Protein AF-A0A7S2XC29-F1 (afdb_monomer_lite)

Sequence (215 aa):
KKKKKKKTKKKKKKKIIVMASKRRAKSERKERGTLSMSTTICDSCKTKLRYPSKAIYIQCVRCEKAISPDKQAHYANCIGCKELLRIPITMKCITCPKCETAMNVSTSEPSSGDRPAKRKRDPGAPRQASNAYMVFCKAQRARVKRERPDLPFGKIGAQLGLMWRAMSAEEKMPYEAKAAKDRERFRKETDENYRRNMVAQTKSTATKKSSRGRR

Radius of gyration: 33.72 Å; chains: 1; bounding box: 88×70×86 Å

Foldseek 3Di:
DVVVVVVVVVVVVVVVVVVVVVVVVVVVVVVPPPQDWDWDADPPPRDIDIDRPPDQWDQDPPPRDIDGRPPPFDWDADPPPRDTDGHDPVDQWDQDPPPRDIDGPDPPPPPDPDPPDDPPPDPLQDDDQDALLNLQCVVCVVVVCVVPVPDDPVVSVVVSVVVVVPDDPVVSVVSRVVSVVSNVVNVVSRVVSVVVVVVVVVVVVVVVVVVVPPD

Organism: NCBI:txid641309

Structure (mmCIF, N/CA/C/O backbone):
data_AF-A0A7S2XC29-F1
#
_entry.id   AF-A0A7S2XC29-F1
#
loop_
_atom_site.group_PDB
_atom_site.id
_atom_site.type_symbol
_atom_site.label_atom_id
_atom_site.label_alt_id
_atom_site.label_comp_id
_atom_site.label_asym_id
_atom_site.label_entity_id
_atom_site.label_seq_id
_atom_site.pdbx_PDB_ins_code
_atom_site.Cartn_x
_atom_site.Cartn_y
_atom_site.Cartn_z
_atom_site.occupancy
_atom_site.B_iso_or_equiv
_atom_site.auth_seq_id
_atom_site.auth_comp_id
_atom_site.auth_asym_id
_atom_site.auth_atom_id
_atom_site.pdbx_PDB_model_num
ATOM 1 N N . LYS A 1 1 ? 61.519 -9.581 41.062 1.00 55.41 1 LYS A N 1
ATOM 2 C CA . LYS A 1 1 ? 60.537 -9.625 39.931 1.00 55.41 1 LYS A CA 1
ATOM 3 C C . LYS A 1 1 ? 59.340 -8.637 40.039 1.00 55.41 1 LYS A C 1
ATOM 5 O O . LYS A 1 1 ? 58.962 -8.065 39.018 1.00 55.41 1 LYS A O 1
ATOM 10 N N . LYS A 1 2 ? 58.757 -8.350 41.222 1.00 51.88 2 LYS A N 1
ATOM 11 C CA . LYS A 1 2 ? 57.554 -7.481 41.381 1.00 51.88 2 LYS A CA 1
ATOM 12 C C . LYS A 1 2 ? 57.756 -5.979 41.037 1.00 51.88 2 LYS A C 1
ATOM 14 O O . LYS A 1 2 ? 56.891 -5.384 40.394 1.00 51.88 2 LYS A O 1
ATOM 19 N N . LYS A 1 3 ? 58.911 -5.369 41.363 1.00 51.84 3 LYS A N 1
ATOM 20 C CA . LYS A 1 3 ? 59.214 -3.943 41.060 1.00 51.84 3 LYS A CA 1
ATOM 21 C C . LYS A 1 3 ? 59.336 -3.646 39.548 1.00 51.84 3 LYS A C 1
ATOM 23 O O . LYS A 1 3 ? 58.794 -2.643 39.083 1.00 51.84 3 LYS A O 1
ATOM 28 N N . LYS A 1 4 ? 59.949 -4.543 38.753 1.00 53.06 4 LYS A N 1
ATOM 29 C CA . LYS A 1 4 ? 60.017 -4.427 37.274 1.00 53.06 4 LYS A CA 1
ATOM 30 C C . LYS A 1 4 ? 58.620 -4.510 36.623 1.00 53.06 4 LYS A C 1
ATOM 32 O O . LYS A 1 4 ? 58.325 -3.722 35.724 1.00 53.06 4 LYS A O 1
ATOM 37 N N . LYS A 1 5 ? 57.722 -5.373 37.131 1.00 55.56 5 LYS A N 1
ATOM 38 C CA . LYS A 1 5 ? 56.310 -5.457 36.688 1.00 55.56 5 LYS A CA 1
ATOM 39 C C . LYS A 1 5 ? 55.493 -4.193 37.034 1.00 55.56 5 LYS A C 1
ATOM 41 O O . LYS A 1 5 ? 54.681 -3.750 36.226 1.00 55.56 5 LYS A O 1
ATOM 46 N N . LYS A 1 6 ? 55.736 -3.552 38.188 1.00 56.47 6 LYS A N 1
ATOM 47 C CA . LYS A 1 6 ? 55.100 -2.260 38.541 1.00 56.47 6 LYS A CA 1
ATOM 48 C C . LYS A 1 6 ? 55.605 -1.099 37.665 1.00 56.47 6 LYS A C 1
ATOM 50 O O . LYS A 1 6 ? 54.790 -0.314 37.183 1.00 56.47 6 LYS A O 1
ATOM 55 N N . LYS A 1 7 ? 56.917 -1.017 37.384 1.00 55.12 7 LYS A N 1
ATOM 56 C CA . LYS A 1 7 ? 57.493 0.009 36.483 1.00 55.12 7 LYS A CA 1
ATOM 57 C C . LYS A 1 7 ? 56.965 -0.117 35.044 1.00 55.12 7 LYS A C 1
ATOM 59 O O . LYS A 1 7 ? 56.635 0.894 34.429 1.00 55.12 7 LYS A O 1
ATOM 64 N N . THR A 1 8 ? 56.810 -1.338 34.529 1.00 60.56 8 THR A N 1
ATOM 65 C CA . THR A 1 8 ? 56.23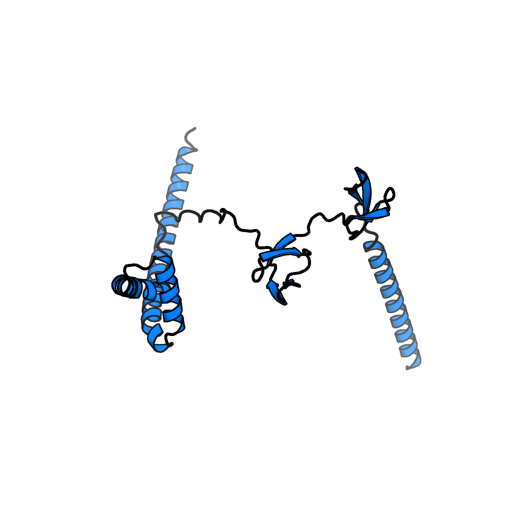2 -1.587 33.193 1.00 60.56 8 THR A CA 1
ATOM 66 C C . THR A 1 8 ? 54.735 -1.274 33.131 1.00 60.56 8 THR A C 1
ATOM 68 O O . THR A 1 8 ? 54.302 -0.629 32.177 1.00 60.56 8 THR A O 1
ATOM 71 N N . LYS A 1 9 ? 53.950 -1.604 34.172 1.00 59.28 9 LYS A N 1
ATOM 72 C CA . LYS A 1 9 ? 52.542 -1.166 34.281 1.00 59.28 9 LYS A CA 1
ATOM 73 C C . LYS A 1 9 ? 52.407 0.365 34.331 1.00 59.28 9 LYS A C 1
ATOM 75 O O . LYS A 1 9 ? 51.556 0.914 33.636 1.00 59.28 9 LYS A O 1
ATOM 80 N N . LYS A 1 10 ? 53.278 1.072 35.067 1.00 63.59 10 LYS A N 1
ATOM 81 C CA . LYS A 1 10 ? 53.273 2.550 35.141 1.00 63.59 10 LYS A CA 1
ATOM 82 C C . LYS A 1 10 ? 53.630 3.198 33.794 1.00 63.59 10 LYS A C 1
ATOM 84 O O . LYS A 1 10 ? 52.974 4.158 33.396 1.00 63.59 10 LYS A O 1
ATOM 89 N N . LYS A 1 11 ? 54.598 2.638 33.051 1.00 62.00 11 LYS A N 1
ATOM 90 C CA . LYS A 1 11 ? 54.924 3.069 31.676 1.00 62.00 11 LYS A CA 1
ATOM 91 C C . LYS A 1 11 ? 53.762 2.829 30.699 1.00 62.00 11 LYS A C 1
ATOM 93 O O . LYS A 1 11 ? 53.437 3.730 29.932 1.00 62.00 11 LYS A O 1
ATOM 98 N N . LYS A 1 12 ? 53.085 1.672 30.769 1.00 62.59 12 LYS A N 1
ATOM 99 C CA . LYS A 1 12 ? 51.883 1.392 29.956 1.00 62.59 12 LYS A CA 1
ATOM 100 C C . LYS A 1 12 ? 50.739 2.367 30.268 1.00 62.59 12 LYS A C 1
ATOM 102 O O . LYS A 1 12 ? 50.170 2.928 29.339 1.00 62.59 12 LYS A O 1
ATOM 107 N N . LYS A 1 13 ? 50.468 2.652 31.550 1.00 69.06 13 LYS A N 1
ATOM 108 C CA . LYS A 1 13 ? 49.426 3.611 31.963 1.00 69.06 13 LYS A CA 1
ATOM 109 C C . LYS A 1 13 ? 49.723 5.035 31.469 1.00 69.06 13 LYS A C 1
ATOM 111 O O . LYS A 1 13 ? 48.837 5.671 30.914 1.00 69.06 13 LYS A O 1
ATOM 116 N N . LYS A 1 14 ? 50.979 5.502 31.563 1.00 70.62 14 LYS A N 1
ATOM 117 C CA . LYS A 1 14 ? 51.393 6.799 30.987 1.00 70.62 14 LYS A CA 1
ATOM 118 C C . LYS A 1 14 ? 51.206 6.852 29.463 1.00 70.62 14 LYS A C 1
ATOM 120 O O . LYS A 1 14 ? 50.713 7.852 28.957 1.00 70.62 14 LYS A O 1
ATOM 125 N N . LYS A 1 15 ? 51.537 5.778 28.734 1.00 70.69 15 LYS A N 1
ATOM 126 C CA . LYS A 1 15 ? 51.368 5.717 27.269 1.00 70.69 15 LYS A CA 1
ATOM 127 C C . LYS A 1 15 ? 49.890 5.780 26.854 1.00 70.69 15 LYS A C 1
ATOM 129 O O . LYS A 1 15 ? 49.569 6.476 25.898 1.00 70.69 15 LYS A O 1
ATOM 134 N N . ILE A 1 16 ? 49.002 5.124 27.607 1.00 68.19 16 ILE A N 1
ATOM 135 C CA . ILE A 1 16 ? 47.545 5.174 27.389 1.00 68.19 16 ILE A CA 1
ATOM 136 C C . ILE A 1 16 ? 47.002 6.588 27.624 1.00 68.19 16 ILE A C 1
ATOM 138 O O . ILE A 1 16 ? 46.249 7.082 26.792 1.00 68.19 16 ILE A O 1
ATOM 142 N N . ILE A 1 17 ? 47.427 7.265 28.697 1.00 72.31 17 ILE A N 1
ATOM 143 C CA . ILE A 1 17 ? 46.998 8.643 28.995 1.00 72.31 17 ILE A CA 1
ATOM 144 C C . ILE A 1 17 ? 47.419 9.596 27.868 1.00 72.31 17 ILE A C 1
ATOM 146 O O . ILE A 1 17 ? 46.585 10.327 27.348 1.00 72.31 17 ILE A O 1
ATOM 150 N N . VAL A 1 18 ? 48.674 9.528 27.409 1.00 72.50 18 VAL A N 1
ATOM 151 C CA . VAL A 1 18 ? 49.159 10.371 26.299 1.00 72.50 18 VAL A CA 1
ATOM 152 C C . VAL A 1 18 ? 48.409 10.078 24.992 1.00 72.50 18 VAL A C 1
ATOM 154 O O . VAL A 1 18 ? 48.089 11.000 24.242 1.00 72.50 18 VAL A O 1
ATOM 157 N N . MET A 1 19 ? 48.089 8.809 24.712 1.00 64.81 19 MET A N 1
ATOM 158 C CA . MET A 1 19 ? 47.276 8.434 23.548 1.00 64.81 19 MET A CA 1
ATOM 159 C C . MET A 1 19 ? 45.833 8.944 23.655 1.00 64.81 19 MET A C 1
ATOM 161 O O . MET A 1 19 ? 45.287 9.401 22.653 1.00 64.81 19 MET A O 1
ATOM 165 N N . ALA A 1 20 ? 45.233 8.915 24.848 1.00 66.44 20 ALA A N 1
ATOM 166 C CA . ALA A 1 20 ? 43.900 9.455 25.099 1.00 66.44 20 ALA A CA 1
ATOM 167 C C . ALA A 1 20 ? 43.873 10.984 24.943 1.00 66.44 20 ALA A C 1
ATOM 169 O O . ALA A 1 20 ? 43.005 11.499 24.245 1.00 66.44 20 ALA A O 1
ATOM 170 N N . SER A 1 21 ? 44.871 11.702 25.474 1.00 66.62 21 SER A N 1
ATOM 171 C CA . SER A 1 21 ? 45.010 13.153 25.288 1.00 66.62 21 SER A CA 1
ATOM 172 C C . SER A 1 21 ? 45.208 13.532 23.818 1.00 66.62 21 SER A C 1
ATOM 174 O O . SER A 1 21 ? 44.557 14.453 23.336 1.00 66.62 21 SER A O 1
ATOM 176 N N . LYS A 1 22 ? 46.029 12.787 23.058 1.00 64.94 22 LYS A N 1
ATOM 177 C CA . LYS A 1 22 ? 46.182 13.011 21.606 1.00 64.94 22 LYS A CA 1
ATOM 178 C C . LYS A 1 22 ? 44.897 12.720 20.824 1.00 64.94 22 LYS A C 1
ATOM 180 O O . LYS A 1 22 ? 44.619 13.415 19.852 1.00 64.94 22 LYS A O 1
ATOM 185 N N . ARG A 1 23 ? 44.107 11.716 21.227 1.00 57.62 23 ARG A N 1
ATOM 186 C CA . ARG A 1 23 ? 42.792 11.432 20.623 1.00 57.62 23 ARG A CA 1
ATOM 187 C C . ARG A 1 23 ? 41.773 12.529 20.937 1.00 57.62 23 ARG A C 1
ATOM 189 O O . ARG A 1 23 ? 41.066 12.925 20.020 1.00 57.62 23 ARG A O 1
ATOM 196 N N . ARG A 1 24 ? 41.766 13.058 22.166 1.00 58.53 24 ARG A N 1
ATOM 197 C CA . ARG A 1 24 ? 40.910 14.181 22.587 1.00 58.53 24 ARG A CA 1
ATOM 198 C C . ARG A 1 24 ? 41.262 15.476 21.847 1.00 58.53 24 ARG A C 1
ATOM 200 O O . ARG A 1 24 ? 40.394 16.098 21.257 1.00 58.53 24 ARG A O 1
ATOM 207 N N . ALA A 1 25 ? 42.551 15.789 21.717 1.00 59.03 25 ALA A N 1
ATOM 208 C CA . ALA A 1 25 ? 43.001 16.918 20.901 1.00 59.03 25 ALA A CA 1
ATOM 209 C C . ALA A 1 25 ? 42.647 16.740 19.409 1.00 59.03 25 ALA A C 1
ATOM 211 O O . ALA A 1 25 ? 42.333 17.708 18.722 1.00 59.03 25 ALA A O 1
ATOM 212 N N . LYS A 1 26 ? 42.664 15.501 18.887 1.00 54.06 26 LYS A N 1
ATOM 213 C CA . LYS A 1 26 ? 42.259 15.200 17.503 1.00 54.06 26 LYS A CA 1
ATOM 214 C C . LYS A 1 26 ? 40.737 15.268 17.306 1.00 54.06 26 LYS A C 1
ATOM 216 O O . LYS A 1 26 ? 40.322 15.652 16.218 1.00 54.06 26 LYS A O 1
ATOM 221 N N . SER A 1 27 ? 39.921 14.938 18.315 1.00 51.88 27 SER A N 1
ATOM 222 C CA . SER A 1 27 ? 38.462 15.131 18.266 1.00 51.88 27 SER A CA 1
ATOM 223 C C . SER A 1 27 ? 38.087 16.611 18.366 1.00 51.88 27 SER A C 1
ATOM 225 O O . SER A 1 27 ? 37.340 17.088 17.521 1.00 51.88 27 SER A O 1
ATOM 227 N N . GLU A 1 28 ? 38.713 17.367 19.271 1.00 51.94 28 GLU A N 1
ATOM 228 C CA . GLU A 1 28 ? 38.508 18.820 19.417 1.00 51.94 28 GLU A CA 1
ATOM 229 C C . GLU A 1 28 ? 38.953 19.605 18.168 1.00 51.94 28 GLU A C 1
ATOM 231 O O . GLU A 1 28 ? 38.373 20.630 17.808 1.00 51.94 28 GLU A O 1
ATOM 236 N N . ARG A 1 29 ? 39.983 19.127 17.453 1.00 51.56 29 ARG A N 1
ATOM 237 C CA . ARG A 1 29 ? 40.407 19.710 16.166 1.00 51.56 29 ARG A CA 1
ATOM 238 C C . ARG A 1 29 ? 39.472 19.339 15.009 1.00 51.56 29 ARG A C 1
ATOM 240 O O . ARG A 1 29 ? 39.426 20.074 14.033 1.00 51.56 29 ARG A O 1
ATOM 247 N N . LYS A 1 30 ? 38.733 18.227 15.114 1.00 48.41 30 LYS A N 1
ATOM 248 C CA . LYS A 1 30 ? 37.732 17.788 14.124 1.00 48.41 30 LYS A CA 1
ATOM 249 C C . LYS A 1 30 ? 36.379 18.493 14.321 1.00 48.41 30 LYS A C 1
ATOM 251 O O . LYS A 1 30 ? 35.652 18.660 13.350 1.00 48.41 30 LYS A O 1
ATOM 256 N N . GLU A 1 31 ? 36.073 18.941 15.541 1.00 48.12 31 GLU A N 1
ATOM 257 C CA . GLU A 1 31 ? 34.886 19.757 15.859 1.00 48.12 31 GLU A CA 1
ATOM 258 C C . GLU A 1 31 ? 35.040 21.236 15.491 1.00 48.12 31 GLU A C 1
ATOM 260 O O . GLU A 1 31 ? 34.049 21.889 15.182 1.00 48.12 31 GLU A O 1
ATOM 265 N N . ARG A 1 32 ? 36.274 21.745 15.380 1.00 50.19 32 ARG A N 1
ATOM 266 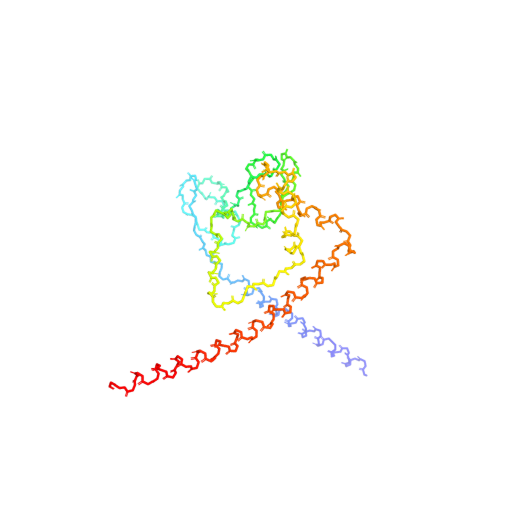C CA . ARG A 1 32 ? 36.576 23.016 14.692 1.00 50.19 32 ARG A CA 1
ATOM 267 C C . ARG A 1 32 ? 36.561 22.870 13.164 1.00 50.19 32 ARG A C 1
ATOM 269 O O . ARG A 1 32 ? 37.368 23.473 12.462 1.00 50.19 32 ARG A O 1
ATOM 276 N N . GLY A 1 33 ? 35.642 22.057 12.644 1.00 48.47 33 GLY A N 1
ATOM 277 C CA . GLY A 1 33 ? 35.210 22.189 11.261 1.00 48.47 33 GLY A CA 1
ATOM 278 C C . GLY A 1 33 ? 34.632 23.588 11.101 1.00 48.47 33 GLY A C 1
ATOM 279 O O . GLY A 1 33 ? 33.815 24.013 11.915 1.00 48.47 33 GLY A O 1
ATOM 280 N N . THR A 1 34 ? 35.111 24.320 10.105 1.00 58.19 34 THR A N 1
ATOM 281 C CA . THR A 1 34 ? 34.604 25.631 9.706 1.00 58.19 34 THR A CA 1
ATOM 282 C C . THR A 1 34 ? 33.075 25.593 9.669 1.00 58.19 34 THR A C 1
ATOM 284 O O . THR A 1 34 ? 32.473 24.993 8.780 1.00 58.19 34 THR A O 1
ATOM 287 N N . LEU A 1 35 ? 32.418 26.166 10.683 1.00 59.53 35 LEU A N 1
ATOM 288 C CA . LEU A 1 35 ? 30.963 26.264 10.689 1.00 59.53 35 LEU A CA 1
ATOM 289 C C . LEU A 1 35 ? 30.590 27.149 9.501 1.00 59.53 35 LEU A C 1
ATOM 291 O O . LEU A 1 35 ? 30.898 28.339 9.494 1.00 59.53 35 LEU A O 1
ATOM 295 N N . SER A 1 36 ? 29.976 26.555 8.476 1.00 73.38 36 SER A N 1
ATOM 296 C CA . SER A 1 36 ? 29.441 27.300 7.338 1.00 73.38 36 SER A CA 1
ATOM 297 C C . SER A 1 36 ? 28.475 28.360 7.867 1.00 73.38 36 SER A C 1
ATOM 299 O O . SER A 1 36 ? 27.577 28.039 8.656 1.00 73.38 36 SER A O 1
ATOM 301 N N . MET A 1 37 ? 28.706 29.620 7.503 1.00 82.56 37 MET A N 1
ATOM 302 C CA . MET A 1 37 ? 27.851 30.741 7.884 1.00 82.56 37 MET A CA 1
ATOM 303 C C . MET A 1 37 ? 26.714 30.867 6.871 1.00 82.56 37 MET A C 1
ATOM 305 O O . MET A 1 37 ? 26.955 30.986 5.672 1.00 82.56 37 MET A O 1
ATOM 309 N N . SER A 1 38 ? 25.479 30.876 7.356 1.00 78.69 38 SER A N 1
ATOM 310 C CA . SER A 1 38 ? 24.276 31.097 6.556 1.00 78.69 38 SER A CA 1
ATOM 311 C C . SER A 1 38 ? 23.766 32.525 6.751 1.00 78.69 38 SER A C 1
ATOM 313 O O . SER A 1 38 ? 24.081 33.185 7.744 1.00 78.69 38 SER A O 1
ATOM 315 N N . THR A 1 39 ? 22.992 33.028 5.789 1.00 82.88 39 THR A N 1
ATOM 316 C CA . THR A 1 39 ? 22.363 34.353 5.869 1.00 82.88 39 THR A CA 1
ATOM 317 C C . THR A 1 39 ? 20.850 34.237 5.833 1.00 82.88 39 THR A C 1
ATOM 319 O O . THR A 1 39 ? 20.326 33.538 4.973 1.00 82.88 39 THR A O 1
ATOM 322 N N . THR A 1 40 ? 20.156 34.967 6.702 1.00 83.50 40 THR A N 1
ATOM 323 C CA . THR A 1 40 ? 18.693 35.108 6.671 1.00 83.50 40 THR A CA 1
ATOM 324 C C . THR A 1 40 ? 18.306 36.582 6.761 1.00 83.50 40 THR A C 1
ATOM 326 O O . THR A 1 40 ? 19.134 37.427 7.106 1.00 83.50 40 THR A O 1
ATOM 329 N N . ILE A 1 41 ? 17.063 36.909 6.425 1.00 83.19 41 ILE A N 1
ATOM 330 C CA . ILE A 1 41 ? 16.514 38.264 6.523 1.00 83.19 41 ILE A CA 1
ATOM 331 C C . ILE A 1 41 ? 15.549 38.282 7.705 1.00 83.19 41 ILE A C 1
ATOM 333 O O . ILE A 1 41 ? 14.708 37.398 7.824 1.00 83.19 41 ILE A O 1
ATOM 337 N N . CYS A 1 42 ? 15.678 39.274 8.585 1.00 80.44 42 CYS A N 1
ATOM 338 C CA . CYS A 1 42 ? 14.725 39.477 9.670 1.00 80.44 42 CYS A CA 1
ATOM 339 C C . CYS A 1 42 ? 13.350 39.877 9.118 1.00 80.44 42 CYS A C 1
ATOM 341 O O . CYS A 1 42 ? 13.244 40.890 8.428 1.00 80.44 42 CYS A O 1
ATOM 343 N N . ASP A 1 43 ? 12.297 39.149 9.490 1.00 77.00 43 ASP A N 1
ATOM 344 C CA . ASP A 1 43 ? 10.929 39.420 9.026 1.00 77.00 43 ASP A CA 1
ATOM 345 C C . ASP A 1 43 ? 10.382 40.774 9.517 1.00 77.00 43 ASP A C 1
ATOM 347 O O . ASP A 1 43 ? 9.530 41.371 8.869 1.00 77.00 43 ASP A O 1
ATOM 351 N N . SER A 1 44 ? 10.886 41.296 10.643 1.00 80.94 44 SER A N 1
ATOM 352 C CA . SER A 1 44 ? 10.418 42.573 11.207 1.00 80.94 44 SER A CA 1
ATOM 353 C C . SER A 1 44 ? 11.144 43.798 10.645 1.00 80.94 44 SER A C 1
ATOM 355 O O . SER A 1 44 ? 10.507 44.790 10.319 1.00 80.94 44 SER A O 1
ATOM 357 N N . CYS A 1 45 ? 12.476 43.765 10.549 1.00 85.56 45 CYS A N 1
ATOM 358 C CA . CYS A 1 45 ? 13.283 44.946 10.203 1.00 85.56 45 CYS A CA 1
ATOM 359 C C . CYS A 1 45 ? 14.071 44.791 8.896 1.00 85.56 45 CYS A C 1
ATOM 361 O O . CYS A 1 45 ? 14.945 45.609 8.605 1.00 85.56 45 CYS A O 1
ATOM 363 N N . LYS A 1 46 ? 13.820 43.709 8.143 1.00 85.38 46 LYS A N 1
ATOM 364 C CA . LYS A 1 46 ? 14.446 43.364 6.853 1.00 85.38 46 LYS A CA 1
ATOM 365 C C . LYS A 1 46 ? 15.982 43.356 6.861 1.00 85.38 46 LYS A C 1
ATOM 367 O O . LYS A 1 46 ? 16.622 43.331 5.814 1.00 85.38 46 LYS A O 1
ATOM 372 N N . THR A 1 47 ? 16.597 43.346 8.043 1.00 86.44 47 THR A N 1
ATOM 373 C CA . THR A 1 47 ? 18.054 43.351 8.202 1.00 86.44 47 THR A CA 1
ATOM 374 C C . THR A 1 47 ? 18.608 41.967 7.884 1.00 86.44 47 THR A C 1
ATOM 376 O O . THR A 1 47 ? 18.079 40.957 8.354 1.00 86.44 47 THR A O 1
ATOM 379 N N . LYS A 1 48 ? 19.674 41.915 7.080 1.00 88.19 48 LYS A N 1
ATOM 380 C CA . LYS A 1 48 ? 20.364 40.674 6.715 1.00 88.19 48 LYS A CA 1
ATOM 381 C C . LYS A 1 48 ? 21.264 40.227 7.868 1.00 88.19 48 LYS A C 1
ATOM 383 O O . LYS A 1 48 ? 22.210 40.922 8.222 1.00 88.19 48 LYS A O 1
ATOM 388 N N . LEU A 1 49 ? 20.978 39.062 8.436 1.00 85.88 49 LEU A N 1
ATOM 389 C CA . LEU A 1 49 ? 21.701 38.473 9.561 1.00 85.88 49 LEU A CA 1
ATOM 390 C C . LEU A 1 49 ? 22.579 37.319 9.067 1.00 85.88 49 LEU A C 1
ATOM 392 O O . LEU A 1 49 ? 22.123 36.500 8.269 1.00 85.88 49 LEU A O 1
ATOM 396 N N . ARG A 1 50 ? 23.827 37.243 9.546 1.00 85.31 50 ARG A N 1
ATOM 397 C CA . ARG A 1 50 ? 24.710 36.074 9.379 1.00 85.31 50 ARG A CA 1
ATOM 398 C C . ARG A 1 50 ? 24.699 35.247 10.652 1.00 85.31 50 ARG A C 1
ATOM 400 O O . ARG A 1 50 ? 24.780 35.807 11.740 1.00 85.31 50 ARG A O 1
ATOM 407 N N . TYR A 1 51 ? 24.636 33.933 10.510 1.00 80.75 51 TYR A N 1
ATOM 408 C CA . TYR A 1 51 ? 24.588 33.018 11.641 1.00 80.75 51 TYR A CA 1
ATOM 409 C C . TYR A 1 51 ? 25.265 31.686 11.309 1.00 80.75 51 TYR A C 1
ATOM 411 O O . TYR A 1 51 ? 25.362 31.317 10.135 1.00 80.75 51 TYR A O 1
ATOM 419 N N . PRO A 1 52 ? 25.719 30.929 12.319 1.00 80.12 52 PRO A N 1
ATOM 420 C CA . PRO A 1 52 ? 26.181 29.566 12.106 1.00 80.12 52 PRO A CA 1
ATOM 421 C C . PRO A 1 52 ? 25.047 28.714 11.544 1.00 80.12 52 PRO A C 1
ATOM 423 O O . PRO A 1 52 ? 23.983 28.677 12.144 1.00 80.12 52 PRO A O 1
ATOM 426 N N . SER A 1 53 ? 25.272 27.977 10.454 1.00 71.00 53 SER A N 1
ATOM 427 C CA . SER A 1 53 ? 24.261 27.120 9.791 1.00 71.00 53 SER A CA 1
ATOM 428 C C . SER A 1 53 ? 23.486 26.158 10.708 1.00 71.00 53 SER A C 1
ATOM 430 O O . SER A 1 53 ? 22.440 25.657 10.314 1.00 71.00 53 SER A O 1
ATOM 432 N N . LYS A 1 54 ? 23.965 25.903 11.931 1.00 70.38 54 LYS A N 1
ATOM 433 C CA . LYS A 1 54 ? 23.315 25.055 12.944 1.00 70.38 54 LYS A CA 1
ATOM 434 C C . LYS A 1 54 ? 22.649 25.827 14.096 1.00 70.38 54 LYS A C 1
ATOM 436 O O . LYS A 1 54 ? 22.260 25.209 15.082 1.00 70.38 54 LYS A O 1
ATOM 441 N N . ALA A 1 55 ? 22.566 27.155 14.033 1.00 72.88 55 ALA A N 1
ATOM 442 C CA . ALA A 1 55 ? 21.928 27.946 15.082 1.00 72.88 55 ALA A CA 1
ATOM 443 C C . ALA A 1 55 ? 20.400 27.789 15.020 1.00 72.88 55 ALA A C 1
ATOM 445 O O . ALA A 1 55 ? 19.787 28.051 13.989 1.00 72.88 55 ALA A O 1
ATOM 446 N N . ILE A 1 56 ? 19.799 27.372 16.138 1.00 70.19 56 ILE A N 1
ATOM 447 C CA . ILE A 1 56 ? 18.349 27.136 16.275 1.00 70.19 56 ILE A CA 1
ATOM 448 C C . ILE A 1 56 ? 17.587 28.466 16.420 1.00 70.19 56 ILE A C 1
ATOM 450 O O . ILE A 1 56 ? 16.482 28.625 15.896 1.00 70.19 56 ILE A O 1
ATOM 454 N N . TYR A 1 57 ? 18.208 29.434 17.096 1.00 78.31 57 TYR A N 1
ATOM 455 C CA . TYR A 1 57 ? 17.691 30.781 17.309 1.00 78.31 57 TYR A CA 1
ATOM 456 C C . TYR A 1 57 ? 18.794 31.806 17.062 1.00 78.31 57 TYR A C 1
ATOM 458 O O . TYR A 1 57 ? 19.956 31.583 17.406 1.00 78.31 57 TYR A O 1
ATOM 466 N N . ILE A 1 58 ? 18.415 32.933 16.470 1.00 83.88 58 ILE A N 1
ATOM 467 C CA . ILE A 1 58 ? 19.276 34.088 16.239 1.00 83.88 58 ILE A CA 1
ATOM 468 C C . ILE A 1 58 ? 18.545 35.304 16.778 1.00 83.88 58 ILE A C 1
ATOM 470 O O . ILE A 1 58 ? 17.395 35.547 16.420 1.00 83.88 58 ILE A O 1
ATOM 474 N N . GLN A 1 59 ? 19.212 36.100 17.599 1.00 81.62 59 GLN A N 1
ATOM 475 C CA . GLN A 1 59 ? 18.670 37.382 18.014 1.00 81.62 59 GLN A CA 1
ATOM 476 C C . GLN A 1 59 ? 18.981 38.434 16.949 1.00 81.62 59 GLN A C 1
ATOM 478 O O . GLN A 1 59 ? 20.127 38.588 16.518 1.00 81.62 59 GLN A O 1
ATOM 483 N N . CYS A 1 60 ? 17.962 39.152 16.484 1.00 84.31 60 CYS A N 1
ATOM 484 C CA . CYS A 1 60 ? 18.191 40.260 15.573 1.00 84.31 60 CYS A CA 1
ATOM 485 C C . CYS A 1 60 ? 18.898 41.402 16.306 1.00 84.31 60 CYS A C 1
ATOM 487 O O . CYS A 1 60 ? 18.337 41.970 17.233 1.00 84.31 60 CYS A O 1
ATOM 489 N N . VAL A 1 61 ? 20.069 41.813 15.824 1.00 84.06 61 VAL A N 1
ATOM 490 C CA . VAL A 1 61 ? 20.847 42.917 16.421 1.00 84.06 61 VAL A CA 1
ATOM 491 C C . VAL A 1 61 ? 20.118 44.270 16.341 1.00 84.06 61 VAL A C 1
ATOM 493 O O . VAL A 1 61 ? 20.461 45.202 17.051 1.00 84.06 61 VAL A O 1
ATOM 496 N N . ARG A 1 62 ? 19.108 44.398 15.470 1.00 86.06 62 ARG A N 1
ATOM 497 C CA . ARG A 1 62 ? 18.403 45.667 15.231 1.00 86.06 62 ARG A CA 1
ATOM 498 C C . ARG A 1 62 ? 17.069 45.798 15.960 1.00 86.06 62 ARG A C 1
ATOM 500 O O . ARG A 1 62 ? 16.649 46.907 16.249 1.00 86.06 62 ARG A O 1
ATOM 507 N N . CYS A 1 63 ? 16.362 44.693 16.175 1.00 85.75 63 CYS A N 1
ATOM 508 C CA . CYS A 1 63 ? 15.033 44.719 16.794 1.00 85.75 63 CYS A CA 1
ATOM 509 C C . CYS A 1 63 ? 14.895 43.743 17.962 1.00 85.75 63 CYS A C 1
ATOM 511 O O . CYS A 1 63 ? 13.774 43.471 18.374 1.00 85.75 63 CYS A O 1
ATOM 513 N N . GLU A 1 64 ? 16.006 43.147 18.404 1.00 81.56 64 GLU A N 1
ATOM 514 C CA . GLU A 1 64 ? 16.154 42.207 19.528 1.00 81.56 64 GLU A CA 1
ATOM 515 C C . GLU A 1 64 ? 15.256 40.961 19.516 1.00 81.56 64 GLU A C 1
ATOM 517 O O . GLU A 1 64 ? 15.384 40.087 20.369 1.00 81.56 64 GLU A O 1
ATOM 522 N N . LYS A 1 65 ? 14.398 40.813 18.506 1.00 80.44 65 LYS A N 1
ATOM 523 C CA . LYS A 1 65 ? 13.525 39.658 18.318 1.00 80.44 65 LYS A CA 1
ATOM 524 C C . LYS A 1 65 ? 14.340 38.398 18.053 1.00 80.44 65 LYS A C 1
ATOM 526 O O . LYS A 1 65 ? 15.228 38.385 17.195 1.00 80.44 65 LYS A O 1
ATOM 531 N N . ALA A 1 66 ? 13.978 37.329 18.756 1.00 79.62 66 ALA A N 1
ATOM 532 C CA . ALA A 1 66 ? 14.458 35.986 18.481 1.00 79.62 66 ALA A CA 1
ATOM 533 C C . ALA A 1 66 ? 13.818 35.469 17.186 1.00 79.62 66 ALA A C 1
ATOM 535 O O . ALA A 1 66 ? 12.599 35.355 17.068 1.00 79.62 66 ALA A O 1
ATOM 536 N N . ILE A 1 67 ? 14.657 35.168 16.204 1.00 74.88 67 ILE A N 1
ATOM 537 C CA . ILE A 1 67 ? 14.280 34.637 14.900 1.00 74.88 67 ILE A CA 1
ATOM 538 C C . ILE A 1 67 ? 14.796 33.210 14.845 1.00 74.88 67 ILE A C 1
ATOM 540 O O . ILE A 1 67 ? 15.984 32.968 15.057 1.00 74.88 67 ILE A O 1
ATOM 544 N N . SER A 1 68 ? 13.921 32.258 14.535 1.00 73.25 68 SER A N 1
ATOM 545 C CA . SER A 1 68 ? 14.386 30.941 14.119 1.00 73.25 68 SER A CA 1
ATOM 546 C C . SER A 1 68 ? 14.664 31.005 12.615 1.00 73.25 68 SER A C 1
ATOM 548 O O . SER A 1 68 ? 13.735 31.238 11.841 1.00 73.25 68 SER A O 1
ATOM 550 N N . PRO A 1 69 ? 15.926 30.876 12.179 1.00 63.91 69 PRO A N 1
ATOM 551 C CA . PRO A 1 69 ? 16.272 30.927 10.760 1.00 63.91 69 PRO A CA 1
ATOM 552 C C . PRO A 1 69 ? 15.705 29.748 9.964 1.00 63.91 69 PRO A C 1
ATOM 554 O O . PRO A 1 69 ? 15.684 29.798 8.733 1.00 63.91 69 PRO A O 1
ATOM 557 N N . ASP A 1 70 ? 15.286 28.689 10.658 1.00 67.75 70 ASP A N 1
ATOM 558 C CA . ASP A 1 70 ? 14.781 27.477 10.049 1.00 67.75 70 ASP A CA 1
ATOM 559 C C . ASP A 1 70 ? 13.293 27.639 9.718 1.00 67.75 70 ASP A C 1
ATOM 561 O O . ASP A 1 70 ? 12.396 27.415 10.532 1.00 67.75 70 ASP A O 1
ATOM 565 N N . LYS A 1 71 ? 13.027 28.059 8.479 1.00 57.06 71 LYS A N 1
ATOM 566 C CA . LYS A 1 71 ? 11.684 28.133 7.881 1.00 57.06 71 LYS A CA 1
ATOM 567 C C . LYS A 1 71 ? 11.035 26.755 7.679 1.00 57.06 71 LYS A C 1
ATOM 569 O O . LYS A 1 71 ? 10.019 26.656 6.999 1.00 57.06 71 LYS A O 1
ATOM 574 N N . GLN A 1 72 ? 11.594 25.693 8.245 1.00 61.19 72 GLN A N 1
ATOM 575 C CA . GLN A 1 72 ? 11.131 24.327 8.076 1.00 61.19 72 GLN A CA 1
ATOM 576 C C . GLN A 1 72 ? 10.391 23.867 9.342 1.00 61.19 72 GLN A C 1
ATOM 578 O O . GLN A 1 72 ? 10.782 22.920 10.004 1.00 61.19 72 GLN A O 1
ATOM 583 N N . ALA A 1 73 ? 9.318 24.555 9.730 1.00 61.00 73 ALA A N 1
ATOM 584 C CA . ALA A 1 73 ? 8.314 23.954 10.609 1.00 61.00 73 ALA A CA 1
ATOM 585 C C . ALA A 1 73 ? 7.216 23.375 9.713 1.00 61.00 73 ALA A C 1
ATOM 587 O O . ALA A 1 73 ? 6.703 24.084 8.846 1.00 61.00 73 ALA A O 1
ATOM 588 N N . HIS A 1 74 ? 6.859 22.104 9.895 1.00 68.25 74 HIS A N 1
ATOM 589 C CA . HIS A 1 74 ? 5.722 21.532 9.182 1.00 68.25 74 HIS A CA 1
ATOM 590 C C . HIS A 1 74 ? 4.440 21.953 9.890 1.00 68.25 74 HIS A C 1
ATOM 592 O O . HIS A 1 74 ? 4.342 21.858 11.111 1.00 68.25 74 HIS A O 1
ATOM 598 N N . TYR A 1 75 ? 3.453 22.411 9.132 1.00 74.19 75 TYR A N 1
ATOM 599 C CA . TYR A 1 75 ? 2.117 22.648 9.659 1.00 74.19 75 TYR A CA 1
ATOM 600 C C . TYR A 1 75 ? 1.231 21.471 9.261 1.00 74.19 75 TYR A C 1
ATOM 602 O O . TYR A 1 75 ? 1.196 21.102 8.088 1.00 74.19 75 TYR A O 1
ATOM 610 N N . ALA A 1 76 ? 0.539 20.866 10.223 1.00 74.94 76 ALA A N 1
ATOM 611 C CA . ALA A 1 76 ? -0.428 19.810 9.947 1.00 74.94 76 ALA A CA 1
ATOM 612 C C . ALA A 1 76 ? -1.689 20.009 10.784 1.00 74.94 76 ALA A C 1
ATOM 614 O O . ALA A 1 76 ? -1.626 20.433 11.938 1.00 74.94 76 ALA A O 1
ATOM 615 N N . ASN A 1 77 ? -2.836 19.678 10.199 1.00 80.50 77 ASN A N 1
ATOM 616 C CA . ASN A 1 77 ? -4.114 19.748 10.893 1.00 80.50 77 ASN A CA 1
ATOM 617 C C . ASN A 1 77 ? -4.283 18.539 11.812 1.00 80.50 77 ASN A C 1
ATOM 619 O O . ASN A 1 77 ? -3.985 17.406 11.427 1.00 80.50 77 ASN A O 1
ATOM 623 N N . CYS A 1 78 ? -4.813 18.771 13.009 1.00 79.88 78 CYS A N 1
ATOM 624 C CA . CYS A 1 78 ? -5.134 17.694 13.929 1.00 79.88 78 CYS A CA 1
ATOM 625 C C . CYS A 1 78 ? -6.224 16.761 13.376 1.00 79.88 78 CYS A C 1
ATOM 627 O O . CYS A 1 78 ? -7.263 17.225 12.914 1.00 79.88 78 CYS A O 1
ATOM 629 N N . ILE A 1 79 ? -6.033 15.442 13.481 1.00 81.75 79 ILE A N 1
ATOM 630 C CA . ILE A 1 79 ? -7.030 14.435 13.077 1.00 81.75 79 ILE A CA 1
ATOM 631 C C . ILE A 1 79 ? -8.313 14.563 13.914 1.00 81.75 79 ILE A C 1
ATOM 633 O O . ILE A 1 79 ? -9.403 14.375 13.382 1.00 81.75 79 ILE A O 1
ATOM 637 N N . GLY A 1 80 ? -8.192 14.902 15.203 1.00 82.00 80 GLY A N 1
ATOM 638 C CA . GLY A 1 80 ? -9.333 15.045 16.109 1.00 82.00 80 GLY A CA 1
ATOM 639 C C . GLY A 1 80 ? -10.088 16.360 15.913 1.00 82.00 80 GLY A C 1
ATOM 640 O O . GLY A 1 80 ? -11.271 16.362 15.586 1.00 82.00 80 GLY A O 1
ATOM 641 N N . CYS A 1 81 ? -9.404 17.493 16.095 1.00 86.69 81 CYS A N 1
ATOM 642 C CA . CYS A 1 81 ? -10.045 18.814 16.158 1.00 86.69 81 CYS A CA 1
ATOM 643 C C . CYS A 1 81 ? -9.788 19.725 14.947 1.00 86.69 81 CYS A C 1
ATOM 645 O O . CYS A 1 81 ? -10.230 20.871 14.959 1.00 86.69 81 CYS A O 1
ATOM 647 N N . LYS A 1 82 ? -9.065 19.250 13.921 1.00 81.69 82 LYS A N 1
ATOM 648 C CA . LYS A 1 82 ? -8.680 19.999 12.704 1.00 81.69 82 LYS A CA 1
ATOM 649 C C . LYS A 1 82 ? -7.864 21.279 12.930 1.00 81.69 82 LYS A C 1
ATOM 651 O O . LYS A 1 82 ? -7.577 21.979 11.966 1.00 81.69 82 LYS A O 1
ATOM 656 N N . GLU A 1 83 ? -7.445 21.549 14.163 1.00 83.88 83 GLU A N 1
ATOM 657 C CA . GLU A 1 83 ? -6.600 22.689 14.523 1.00 83.88 83 GLU A CA 1
ATOM 658 C C . GLU A 1 83 ? -5.243 22.619 13.810 1.00 83.88 83 GLU A C 1
ATOM 660 O O . GLU A 1 83 ? -4.640 21.543 13.738 1.00 83.88 83 GLU A O 1
ATOM 665 N N . LEU A 1 84 ? -4.761 23.757 13.305 1.00 80.62 84 LEU A N 1
ATOM 666 C CA . LEU A 1 84 ? -3.480 23.850 12.610 1.00 80.62 84 LEU A CA 1
ATOM 667 C C . LEU A 1 84 ? -2.337 23.813 13.631 1.00 80.62 84 LEU A C 1
ATOM 669 O O . LEU A 1 84 ? -2.102 24.775 14.360 1.00 80.62 84 LEU A O 1
ATOM 673 N N . LEU A 1 85 ? -1.603 22.703 13.683 1.00 79.12 85 LEU A N 1
ATOM 674 C CA . LEU A 1 85 ? -0.479 22.532 14.598 1.00 79.12 85 LEU A CA 1
ATOM 675 C C . LEU A 1 85 ? 0.840 22.841 13.897 1.00 79.12 85 LEU A C 1
ATOM 677 O O . LEU A 1 85 ? 1.104 22.350 12.799 1.00 79.12 85 LEU A O 1
ATOM 681 N N . ARG A 1 86 ? 1.701 23.607 14.570 1.00 79.00 86 ARG A N 1
ATOM 682 C CA . ARG A 1 86 ? 3.092 23.822 14.165 1.00 79.00 86 ARG A CA 1
ATOM 683 C C . ARG A 1 86 ? 3.962 22.705 14.737 1.00 79.00 86 ARG A C 1
ATOM 685 O O . ARG A 1 86 ? 4.109 22.597 15.951 1.00 79.00 86 ARG A O 1
ATOM 692 N N . ILE A 1 87 ? 4.548 21.893 13.867 1.00 75.25 87 ILE A N 1
ATOM 693 C CA . ILE A 1 87 ? 5.298 20.691 14.232 1.00 75.25 87 ILE A CA 1
ATOM 694 C C . ILE A 1 87 ? 6.787 20.872 13.894 1.00 75.25 87 ILE A C 1
ATOM 696 O O . ILE A 1 87 ? 7.127 21.183 12.747 1.00 75.25 87 ILE A O 1
ATOM 700 N N . PRO A 1 88 ? 7.700 20.661 14.861 1.00 69.19 88 PRO A N 1
ATOM 701 C CA . PRO A 1 88 ? 9.135 20.592 14.592 1.00 69.19 88 PRO A CA 1
ATOM 702 C C . PRO A 1 88 ? 9.481 19.338 13.774 1.00 69.19 88 PRO A C 1
ATOM 704 O O . PRO A 1 88 ? 9.023 18.249 14.109 1.00 69.19 88 PRO A O 1
ATOM 707 N N . ILE A 1 89 ? 10.352 19.446 12.765 1.00 66.31 89 ILE A N 1
ATOM 708 C CA . ILE A 1 89 ? 10.744 18.314 11.885 1.00 66.31 89 ILE A CA 1
ATOM 709 C C . ILE A 1 89 ? 11.383 17.155 12.650 1.00 66.31 89 ILE A C 1
ATOM 711 O O . ILE A 1 89 ? 11.309 15.997 12.244 1.00 66.31 89 ILE A O 1
ATOM 715 N N . THR A 1 90 ? 12.004 17.452 13.785 1.00 65.75 90 THR A N 1
ATOM 716 C CA . THR A 1 90 ? 12.635 16.450 14.644 1.00 65.75 90 THR A CA 1
ATOM 717 C C . THR A 1 90 ? 11.625 15.536 15.341 1.00 65.75 90 THR A C 1
ATOM 719 O O . THR A 1 90 ? 12.001 14.451 15.791 1.00 65.75 90 THR A O 1
ATOM 722 N N . MET A 1 91 ? 10.352 15.937 15.421 1.00 70.12 91 MET A N 1
ATOM 723 C CA . MET A 1 91 ? 9.315 15.235 16.170 1.00 70.12 91 MET A CA 1
ATOM 724 C C . MET A 1 91 ? 8.484 14.346 15.246 1.00 70.12 91 MET A C 1
ATOM 726 O O . MET A 1 91 ? 7.682 14.817 14.448 1.00 70.12 91 MET A O 1
ATOM 730 N N . LYS A 1 92 ? 8.640 13.027 15.403 1.00 71.50 92 LYS A N 1
ATOM 731 C CA . LYS A 1 92 ? 7.840 12.019 14.681 1.00 71.50 92 LYS A CA 1
ATOM 732 C C . LYS A 1 92 ? 6.425 11.876 15.236 1.00 71.50 92 LYS A C 1
ATOM 734 O O . LYS A 1 92 ? 5.558 11.319 14.579 1.00 71.50 92 LYS A O 1
ATOM 739 N N . CYS A 1 93 ? 6.177 12.345 16.451 1.00 78.56 93 CYS A N 1
ATOM 740 C CA . CYS A 1 93 ? 4.865 12.295 17.073 1.00 78.56 93 CYS A CA 1
ATOM 741 C C . CYS A 1 93 ? 4.599 13.573 17.862 1.00 78.56 93 CYS A C 1
ATOM 743 O O . CYS A 1 93 ? 5.492 14.087 18.536 1.00 78.56 93 CYS A O 1
ATOM 745 N N . ILE A 1 94 ? 3.367 14.064 17.777 1.00 83.31 94 ILE A N 1
ATOM 746 C CA . ILE A 1 94 ? 2.883 15.217 18.532 1.00 83.31 94 ILE A CA 1
ATOM 747 C C . ILE A 1 94 ? 1.528 14.873 19.147 1.00 83.31 94 ILE A C 1
ATOM 749 O O . ILE A 1 94 ? 0.689 14.239 18.507 1.00 83.31 94 ILE A O 1
ATOM 753 N N . THR A 1 95 ? 1.312 15.282 20.390 1.00 83.56 95 THR A N 1
ATOM 754 C CA . THR A 1 95 ? -0.004 15.270 21.030 1.00 83.56 95 THR A CA 1
ATOM 755 C C . THR A 1 95 ? -0.664 16.623 20.808 1.00 83.56 95 THR A C 1
ATOM 757 O O . THR A 1 95 ? -0.050 17.672 21.003 1.00 83.56 95 THR A O 1
ATOM 760 N N . CYS A 1 96 ? -1.908 16.620 20.335 1.00 82.25 96 CYS A N 1
ATOM 761 C CA . CYS A 1 96 ? -2.646 17.859 20.142 1.00 82.25 96 CYS A CA 1
ATOM 762 C C . CYS A 1 96 ? -2.985 18.479 21.510 1.00 82.25 96 CYS A C 1
ATOM 764 O O . CYS A 1 96 ? -3.663 17.824 22.295 1.00 82.25 96 CYS A O 1
ATOM 766 N N . PRO A 1 97 ? -2.620 19.743 21.788 1.00 83.94 97 PRO A N 1
ATOM 767 C CA . PRO A 1 97 ? -2.917 20.381 23.074 1.00 83.94 97 PRO A CA 1
ATOM 768 C C . PRO A 1 97 ? -4.412 20.669 23.284 1.00 83.94 97 PRO A C 1
ATOM 770 O O . PRO A 1 97 ? -4.831 20.940 24.399 1.00 83.94 97 PRO A O 1
ATOM 773 N N . LYS A 1 98 ? -5.222 20.630 22.216 1.00 84.06 98 LYS A N 1
ATOM 774 C CA . LYS A 1 98 ? -6.653 20.969 22.257 1.00 84.06 98 LYS A CA 1
ATOM 775 C C . LYS A 1 98 ? -7.565 19.765 22.500 1.00 84.06 98 LYS A C 1
ATOM 777 O O . LYS A 1 98 ? -8.660 19.926 23.015 1.00 84.06 98 LYS A O 1
ATOM 782 N N . CYS A 1 99 ? -7.158 18.575 22.065 1.00 86.19 99 CYS A N 1
ATOM 783 C CA . CYS A 1 99 ? -7.992 17.367 22.133 1.00 86.19 99 CYS A CA 1
ATOM 784 C C . CYS A 1 99 ? -7.215 16.123 22.575 1.00 86.19 99 CYS A C 1
ATOM 786 O O . CYS A 1 99 ? -7.685 15.009 22.370 1.00 86.19 99 CYS A O 1
ATOM 788 N N . GLU A 1 100 ? -5.987 16.313 23.071 1.00 84.50 100 GLU A N 1
ATOM 789 C CA . GLU A 1 100 ? -5.052 15.284 23.558 1.00 84.50 100 GLU A CA 1
ATOM 790 C C . GLU A 1 100 ? -4.733 14.153 22.567 1.00 84.50 100 GLU A C 1
ATOM 792 O O . GLU A 1 100 ? -4.002 13.212 22.869 1.00 84.50 100 GLU A O 1
ATOM 797 N N . THR A 1 101 ? -5.210 14.267 21.328 1.00 82.50 101 THR A N 1
ATOM 798 C CA . THR A 1 101 ? -5.041 13.247 20.299 1.00 82.50 101 THR A CA 1
ATOM 799 C C . THR A 1 101 ? -3.569 13.146 19.911 1.00 82.50 101 THR A C 1
ATOM 801 O O . THR A 1 101 ? -2.980 14.105 19.404 1.00 82.50 101 THR A O 1
ATOM 804 N N . ALA A 1 102 ? -2.975 11.974 20.131 1.00 81.88 102 ALA A N 1
ATOM 805 C CA . ALA A 1 102 ? -1.628 11.655 19.683 1.00 81.88 102 ALA A CA 1
ATOM 806 C C . ALA A 1 102 ? -1.619 11.362 18.177 1.00 81.88 102 ALA A C 1
ATOM 808 O O . ALA A 1 102 ? -2.387 10.536 17.685 1.00 81.88 102 ALA A O 1
ATOM 809 N N . MET A 1 103 ? -0.727 12.019 17.439 1.00 75.38 103 MET A N 1
ATOM 810 C CA . MET A 1 103 ? -0.573 11.838 15.998 1.00 75.38 103 MET A CA 1
ATOM 811 C C . MET A 1 103 ? 0.881 11.553 15.644 1.00 75.38 103 MET A C 1
ATOM 813 O O . MET A 1 103 ? 1.795 12.187 16.170 1.00 75.38 103 MET A O 1
ATOM 817 N N . ASN A 1 104 ? 1.093 10.617 14.720 1.00 74.88 104 ASN A N 1
ATOM 818 C CA . ASN A 1 104 ? 2.395 10.382 14.109 1.00 74.88 104 ASN A CA 1
ATOM 819 C C . ASN A 1 104 ? 2.537 11.312 12.901 1.00 74.88 104 ASN A C 1
ATOM 821 O O . ASN A 1 104 ? 1.865 11.131 11.886 1.00 74.88 104 ASN A O 1
ATOM 825 N N . VAL A 1 105 ? 3.410 12.306 13.025 1.00 65.31 105 VAL A N 1
ATOM 826 C CA . VAL A 1 105 ? 3.802 13.199 11.937 1.00 65.31 105 VAL A CA 1
ATOM 827 C C . VAL A 1 105 ? 4.982 12.532 11.246 1.00 65.31 105 VAL A C 1
ATOM 829 O O . VAL A 1 105 ? 6.136 12.940 11.338 1.00 65.31 105 VAL A O 1
ATOM 832 N N . SER A 1 106 ? 4.688 11.425 10.574 1.00 57.53 106 SER A N 1
ATOM 833 C CA . SER A 1 106 ? 5.549 11.001 9.481 1.00 57.53 106 SER A CA 1
ATOM 834 C C . SER A 1 106 ? 5.435 12.093 8.425 1.00 57.53 106 SER A C 1
ATOM 836 O O . SER A 1 106 ? 4.338 12.600 8.202 1.00 57.53 106 SER A O 1
ATOM 838 N N . THR A 1 107 ? 6.540 12.478 7.794 1.00 48.44 107 THR A N 1
ATOM 839 C CA . THR A 1 107 ? 6.564 13.330 6.600 1.00 48.44 107 THR A CA 1
ATOM 840 C C . THR A 1 107 ? 5.857 12.616 5.442 1.00 48.44 107 THR A C 1
ATOM 842 O O . THR A 1 107 ? 6.450 12.245 4.437 1.00 48.44 107 THR A O 1
ATOM 845 N N . SER A 1 108 ? 4.560 12.366 5.583 1.00 45.97 108 SER A N 1
ATOM 846 C CA . SER A 1 108 ? 3.661 12.241 4.465 1.00 45.97 108 SER A CA 1
ATOM 847 C C . SER A 1 108 ? 3.344 13.672 4.087 1.00 45.97 108 SER A C 1
ATOM 849 O O . SER A 1 108 ? 2.397 14.273 4.598 1.00 45.97 108 SER A O 1
ATOM 851 N N . GLU A 1 109 ? 4.175 14.216 3.200 1.00 45.50 109 GLU A N 1
ATOM 852 C CA . GLU A 1 109 ? 3.684 15.181 2.226 1.00 45.50 109 GLU A CA 1
ATOM 853 C C . GLU A 1 109 ? 2.253 14.765 1.844 1.00 45.50 109 GLU A C 1
ATOM 855 O O . GLU A 1 109 ? 2.026 13.569 1.587 1.00 45.50 109 GLU A O 1
ATOM 860 N N . PRO A 1 110 ? 1.266 15.676 1.867 1.00 42.41 110 PRO A N 1
ATOM 861 C CA . PRO A 1 110 ? -0.032 15.362 1.309 1.00 42.41 110 PRO A CA 1
ATOM 862 C C . PRO A 1 110 ? 0.233 14.962 -0.140 1.00 42.41 110 PRO A C 1
ATOM 864 O O . PRO A 1 110 ? 0.594 15.796 -0.960 1.00 42.41 110 PRO A O 1
ATOM 867 N N . SER A 1 111 ? 0.139 13.663 -0.430 1.00 44.75 111 SER A N 1
ATOM 868 C CA . SER A 1 111 ? 0.258 13.103 -1.773 1.00 44.75 111 SER A CA 1
ATOM 869 C C . SER A 1 111 ? -0.956 13.576 -2.571 1.00 44.75 111 SER A C 1
ATOM 871 O O . SER A 1 111 ? -1.928 12.854 -2.784 1.00 44.75 111 SER A O 1
ATOM 873 N N . SER A 1 112 ? -0.916 14.842 -2.965 1.00 43.62 112 SER A N 1
ATOM 874 C CA . SER A 1 112 ? -1.669 15.389 -4.069 1.00 43.62 112 SER A CA 1
ATOM 875 C C . SER A 1 112 ? -1.178 14.678 -5.324 1.00 43.62 112 SER A C 1
ATOM 877 O O . SER A 1 112 ? -0.061 14.908 -5.771 1.00 43.62 112 SER A O 1
ATOM 879 N N . GLY A 1 113 ? -2.002 13.774 -5.849 1.00 50.12 113 GLY A N 1
ATOM 880 C CA . GLY A 1 113 ? -2.025 13.390 -7.264 1.00 50.12 113 GLY A CA 1
ATOM 881 C C . GLY A 1 113 ? -0.890 12.522 -7.810 1.00 50.12 113 GLY A C 1
ATOM 882 O O . GLY A 1 113 ? -1.173 11.609 -8.578 1.00 50.12 113 GLY A O 1
ATOM 883 N N . ASP A 1 114 ? 0.359 12.714 -7.401 1.00 50.81 114 ASP A N 1
ATOM 884 C CA . ASP A 1 114 ? 1.511 12.057 -8.020 1.00 50.81 114 ASP A CA 1
ATOM 885 C C . ASP A 1 114 ? 1.951 10.825 -7.232 1.00 50.81 114 ASP A C 1
ATOM 887 O O . ASP A 1 114 ? 3.044 10.734 -6.672 1.00 50.81 114 ASP A O 1
ATOM 891 N N . ARG A 1 115 ? 1.100 9.792 -7.228 1.00 58.09 115 ARG A N 1
ATOM 892 C CA . ARG A 1 115 ? 1.680 8.445 -7.186 1.00 58.09 115 ARG A CA 1
ATOM 893 C C . ARG A 1 115 ? 2.400 8.275 -8.520 1.00 58.09 115 ARG A C 1
ATOM 895 O O . ARG A 1 115 ? 1.715 8.391 -9.537 1.00 58.09 115 ARG A O 1
ATOM 902 N N . PRO A 1 116 ? 3.716 7.977 -8.552 1.00 58.72 116 PRO A N 1
ATOM 903 C CA . PRO A 1 116 ? 4.412 7.751 -9.809 1.00 58.72 116 PRO A CA 1
ATOM 904 C C . PRO A 1 116 ? 3.594 6.755 -10.620 1.00 58.72 116 PRO A C 1
ATOM 906 O O . PRO A 1 116 ? 3.281 5.662 -10.128 1.00 58.72 116 PRO A O 1
ATOM 909 N N . ALA A 1 117 ? 3.165 7.187 -11.811 1.00 64.94 117 ALA A N 1
ATOM 910 C CA . ALA A 1 117 ? 2.297 6.408 -12.672 1.00 64.94 117 ALA A CA 1
ATOM 911 C C . ALA A 1 117 ? 2.886 5.004 -12.775 1.00 64.94 117 ALA A C 1
ATOM 913 O O . ALA A 1 117 ? 4.030 4.816 -13.201 1.00 64.94 117 ALA A O 1
ATOM 914 N N . LYS A 1 118 ? 2.134 4.014 -12.284 1.00 66.44 118 LYS A N 1
ATOM 915 C CA . LYS A 1 118 ? 2.593 2.628 -12.242 1.00 66.44 118 LYS A CA 1
ATOM 916 C C . LYS A 1 118 ? 2.973 2.268 -13.675 1.00 66.44 118 LYS A C 1
ATOM 918 O O . LYS A 1 118 ? 2.100 2.305 -14.543 1.00 66.44 118 LYS A O 1
ATOM 923 N N . ARG A 1 119 ? 4.264 2.003 -13.928 1.00 69.94 119 ARG A N 1
ATOM 924 C CA . ARG A 1 119 ? 4.773 1.677 -15.271 1.00 69.94 119 ARG A CA 1
ATOM 925 C C . ARG A 1 119 ? 3.814 0.671 -15.903 1.00 69.94 119 ARG A C 1
ATOM 927 O O . ARG A 1 11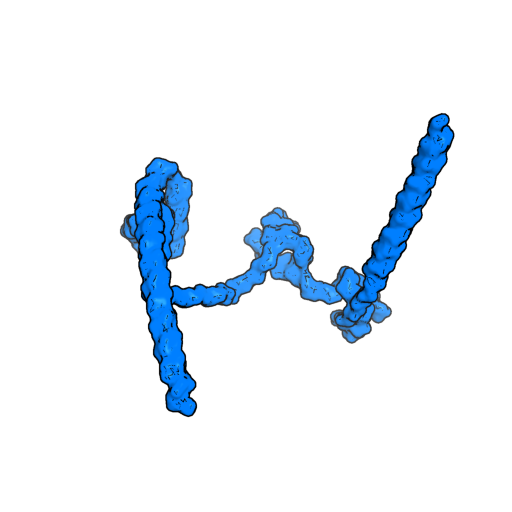9 ? 3.511 -0.351 -15.278 1.00 69.94 119 ARG A O 1
ATOM 934 N N . LYS A 1 120 ? 3.278 1.002 -17.084 1.00 71.44 120 LYS A N 1
ATOM 935 C CA . LYS A 1 120 ? 2.357 0.115 -17.801 1.00 71.44 120 LYS A CA 1
ATOM 936 C C . LYS A 1 120 ? 3.067 -1.224 -17.965 1.00 71.44 120 LYS A C 1
ATOM 938 O O . LYS A 1 120 ? 4.208 -1.270 -18.415 1.00 71.44 120 LYS A O 1
ATOM 943 N N . ARG A 1 121 ? 2.424 -2.292 -17.500 1.00 71.44 121 ARG A N 1
ATOM 944 C CA . ARG A 1 121 ? 2.965 -3.643 -17.621 1.00 71.44 121 ARG A CA 1
ATOM 945 C C . ARG A 1 121 ? 3.056 -3.997 -19.107 1.00 71.44 121 ARG A C 1
ATOM 947 O O . ARG A 1 121 ? 2.098 -3.737 -19.833 1.00 71.44 121 ARG A O 1
ATOM 954 N N . ASP A 1 122 ? 4.178 -4.585 -19.524 1.00 74.62 122 ASP A N 1
ATOM 955 C CA . ASP A 1 122 ? 4.380 -5.025 -20.905 1.00 74.62 122 ASP A CA 1
ATOM 956 C C . ASP A 1 122 ? 3.240 -5.965 -21.343 1.00 74.62 122 ASP A C 1
ATOM 958 O O . ASP A 1 122 ? 2.892 -6.874 -20.580 1.00 74.62 122 ASP A O 1
ATOM 962 N N . PRO A 1 123 ? 2.661 -5.794 -22.548 1.00 75.81 123 PRO A N 1
ATOM 963 C CA . PRO A 1 123 ? 1.545 -6.618 -23.023 1.00 75.81 123 PRO A CA 1
ATOM 964 C C . PRO A 1 123 ? 1.840 -8.126 -23.065 1.00 75.81 123 PRO A C 1
ATOM 966 O O . PRO A 1 123 ? 0.917 -8.926 -22.957 1.00 75.81 123 PRO A O 1
ATOM 969 N N . GLY A 1 124 ? 3.115 -8.512 -23.191 1.00 73.88 124 GLY A N 1
ATOM 970 C CA . GLY A 1 124 ? 3.563 -9.909 -23.180 1.00 73.88 124 GLY A CA 1
ATOM 971 C C . GLY A 1 124 ? 3.892 -10.474 -21.793 1.00 73.88 124 GLY A C 1
ATOM 972 O O . GLY A 1 124 ? 4.247 -11.642 -21.686 1.00 73.88 124 GLY A O 1
ATOM 973 N N . ALA A 1 125 ? 3.814 -9.678 -20.719 1.00 78.56 125 ALA A N 1
ATOM 974 C CA . ALA A 1 125 ? 4.146 -10.156 -19.380 1.00 78.56 125 ALA A CA 1
ATOM 975 C C . ALA A 1 125 ? 2.968 -10.922 -18.740 1.00 78.56 125 ALA A C 1
ATOM 977 O O . ALA A 1 125 ? 1.846 -10.401 -18.707 1.00 78.56 125 ALA A O 1
ATOM 978 N N . PRO A 1 126 ? 3.207 -12.107 -18.141 1.00 83.12 126 PRO A N 1
ATOM 979 C CA . PRO A 1 126 ? 2.150 -12.907 -17.527 1.00 83.12 126 PRO A CA 1
ATOM 980 C C . PRO A 1 126 ? 1.463 -12.151 -16.389 1.00 83.12 126 PRO A C 1
ATOM 982 O O . PRO A 1 126 ? 2.093 -11.374 -15.659 1.00 83.12 126 PRO A O 1
ATOM 985 N N . ARG A 1 127 ? 0.146 -12.340 -16.227 1.00 84.62 127 ARG A N 1
ATOM 986 C CA . ARG A 1 127 ? -0.649 -11.677 -15.174 1.00 84.62 127 ARG A CA 1
ATOM 987 C C . ARG A 1 127 ? -0.181 -12.133 -13.793 1.00 84.62 127 ARG A C 1
ATOM 989 O O . ARG A 1 127 ? 0.079 -13.302 -13.590 1.00 84.62 127 ARG A O 1
ATOM 996 N N . GLN A 1 128 ? -0.058 -11.203 -12.846 1.00 87.56 128 GLN A N 1
ATOM 997 C CA . GLN A 1 128 ? 0.454 -11.506 -11.509 1.00 87.56 128 GLN A CA 1
ATOM 998 C C . GLN A 1 128 ? -0.421 -12.558 -10.819 1.00 87.56 128 GLN A C 1
ATOM 1000 O O . GLN A 1 128 ? -1.648 -12.466 -10.891 1.00 87.56 128 GLN A O 1
ATOM 1005 N N . ALA A 1 129 ? 0.218 -13.494 -10.111 1.00 90.44 129 ALA A N 1
ATOM 1006 C CA . ALA A 1 129 ? -0.474 -14.485 -9.295 1.00 90.44 129 ALA A CA 1
ATOM 1007 C C . ALA A 1 129 ? -1.465 -13.828 -8.320 1.00 90.44 129 ALA A C 1
ATOM 1009 O O . ALA A 1 129 ? -1.133 -12.878 -7.601 1.00 90.44 129 ALA A O 1
ATOM 1010 N N . SER A 1 130 ? -2.680 -14.362 -8.272 1.00 91.75 130 SER A N 1
ATOM 1011 C CA . SER A 1 130 ? -3.716 -13.971 -7.323 1.00 91.75 130 SER A CA 1
ATOM 1012 C C . SER A 1 130 ? -3.375 -14.534 -5.942 1.00 91.75 130 SER A C 1
ATOM 1014 O O . SER A 1 130 ? -3.193 -15.739 -5.780 1.00 91.75 130 SER A O 1
ATOM 1016 N N . ASN A 1 131 ? -3.317 -13.678 -4.920 1.00 94.44 131 ASN A N 1
ATOM 1017 C CA . ASN A 1 131 ? -3.213 -14.142 -3.534 1.00 94.44 131 ASN A CA 1
ATOM 1018 C C . ASN A 1 131 ? -4.567 -14.689 -3.027 1.00 94.44 131 ASN A C 1
ATOM 1020 O O . ASN A 1 131 ? -5.603 -14.488 -3.666 1.00 94.44 131 ASN A O 1
ATOM 1024 N N . ALA A 1 132 ? -4.565 -15.358 -1.868 1.00 94.75 132 ALA A N 1
ATOM 1025 C CA . ALA A 1 132 ? -5.761 -15.991 -1.298 1.00 94.75 132 ALA A CA 1
ATOM 1026 C C . ALA A 1 132 ? -6.927 -15.002 -1.129 1.00 94.75 132 ALA A C 1
ATOM 1028 O O . ALA A 1 132 ? -8.051 -15.282 -1.546 1.00 94.75 132 ALA A O 1
ATOM 1029 N N . TYR A 1 133 ? -6.630 -13.797 -0.638 1.00 93.94 133 TYR A N 1
ATOM 1030 C CA . TYR A 1 133 ? -7.611 -12.724 -0.496 1.00 93.94 133 TYR A CA 1
ATOM 1031 C C . TYR A 1 133 ? -8.226 -12.294 -1.839 1.00 93.94 133 TYR A C 1
ATOM 1033 O O . TYR A 1 133 ? -9.434 -12.110 -1.940 1.00 93.94 133 TYR A O 1
ATOM 1041 N N . MET A 1 134 ? -7.431 -12.177 -2.905 1.00 94.12 134 MET A N 1
ATOM 1042 C CA . MET A 1 134 ? -7.931 -11.809 -4.234 1.00 94.12 134 MET A CA 1
ATOM 1043 C C . MET A 1 134 ? -8.826 -12.900 -4.826 1.00 94.12 134 MET A C 1
ATOM 1045 O O . MET A 1 134 ? -9.806 -12.578 -5.498 1.00 94.12 134 MET A O 1
ATOM 1049 N N . VAL A 1 135 ? -8.522 -14.177 -4.571 1.00 94.31 135 VAL A N 1
ATOM 1050 C CA . VAL A 1 135 ? -9.393 -15.300 -4.957 1.00 94.31 135 VAL A CA 1
ATOM 1051 C C . VAL A 1 135 ? -10.721 -15.228 -4.196 1.00 94.31 135 VAL A C 1
ATOM 1053 O O . VAL A 1 135 ? -11.781 -15.340 -4.813 1.00 94.31 135 VAL A O 1
ATOM 1056 N N . PHE A 1 136 ? -10.676 -14.959 -2.890 1.00 94.81 136 PHE A N 1
ATOM 1057 C CA . PHE A 1 136 ? -11.864 -14.749 -2.060 1.00 94.81 136 PHE A CA 1
ATOM 1058 C C . PHE A 1 136 ? -12.716 -13.572 -2.554 1.00 94.81 136 PHE A C 1
ATOM 1060 O O . PHE A 1 136 ? -13.911 -13.733 -2.802 1.00 94.81 136 PHE A O 1
ATOM 1067 N N . CYS A 1 137 ? -12.109 -12.406 -2.793 1.00 93.81 137 CYS A N 1
ATOM 1068 C CA . CYS A 1 137 ? -12.826 -11.236 -3.292 1.00 93.81 137 CYS A CA 1
ATOM 1069 C C . CYS A 1 137 ? -13.491 -11.491 -4.645 1.00 93.81 137 CYS A C 1
ATOM 1071 O O . CYS A 1 137 ? -14.596 -11.006 -4.858 1.00 93.81 137 CYS A O 1
ATOM 1073 N N . LYS A 1 138 ? -12.854 -12.232 -5.563 1.00 92.25 138 LYS A N 1
ATOM 1074 C CA . LYS A 1 138 ? -13.464 -12.574 -6.861 1.00 92.25 138 LYS A CA 1
ATOM 1075 C C . LYS A 1 138 ? -14.752 -13.380 -6.680 1.00 92.25 138 LYS A C 1
ATOM 1077 O O . LYS A 1 138 ? -15.744 -13.061 -7.326 1.00 92.25 138 LYS A O 1
ATOM 1082 N N . ALA A 1 139 ? -14.746 -14.368 -5.786 1.00 91.12 139 ALA A N 1
ATOM 1083 C CA . ALA A 1 139 ? -15.915 -15.201 -5.510 1.00 91.12 139 ALA A CA 1
ATOM 1084 C C . ALA A 1 139 ? -17.020 -14.431 -4.763 1.00 91.12 139 ALA A C 1
ATOM 1086 O O . ALA A 1 139 ? -18.189 -14.494 -5.132 1.00 91.12 139 ALA A O 1
ATOM 1087 N N . GLN A 1 140 ? -16.653 -13.664 -3.734 1.00 92.50 140 GLN A N 1
ATOM 1088 C CA . GLN A 1 140 ? -17.623 -13.026 -2.842 1.00 92.50 140 GLN A CA 1
ATOM 1089 C C . GLN A 1 140 ? -18.140 -11.676 -3.335 1.00 92.50 140 GLN A C 1
ATOM 1091 O O . GLN A 1 140 ? -19.247 -11.282 -2.982 1.00 92.50 140 GLN A O 1
ATOM 1096 N N . ARG A 1 141 ? -17.397 -10.961 -4.188 1.00 91.00 141 ARG A N 1
ATOM 1097 C CA . ARG A 1 141 ? -17.845 -9.662 -4.714 1.00 91.00 141 ARG A CA 1
ATOM 1098 C C . ARG A 1 141 ? -19.160 -9.777 -5.481 1.00 91.00 141 ARG A C 1
ATOM 1100 O O . ARG A 1 141 ? -19.996 -8.893 -5.339 1.00 91.00 141 ARG A O 1
ATOM 1107 N N . ALA A 1 142 ? -19.349 -10.842 -6.263 1.00 90.38 142 ALA A N 1
ATOM 1108 C CA . ALA A 1 142 ? -20.607 -11.077 -6.973 1.00 90.38 142 ALA A CA 1
ATOM 1109 C C . ALA A 1 142 ? -21.770 -11.301 -5.995 1.00 90.38 142 ALA A C 1
ATOM 1111 O O . ALA A 1 142 ? -22.846 -10.739 -6.187 1.00 90.38 142 ALA A O 1
ATOM 1112 N N . ARG A 1 143 ? -21.526 -12.046 -4.909 1.00 91.69 143 ARG A N 1
ATOM 1113 C CA . ARG A 1 143 ? -22.517 -12.288 -3.857 1.00 91.69 143 ARG A CA 1
ATOM 1114 C C . ARG A 1 143 ? -22.909 -10.994 -3.143 1.00 91.69 143 ARG A C 1
ATOM 1116 O O . ARG A 1 143 ? -24.083 -10.648 -3.137 1.00 91.69 143 ARG A O 1
ATOM 1123 N N . VAL A 1 144 ? -21.930 -10.236 -2.643 1.00 90.62 144 VAL A N 1
ATOM 1124 C CA . VAL A 1 144 ? -22.175 -8.977 -1.915 1.00 90.62 144 VAL A CA 1
ATOM 1125 C C . VAL A 1 144 ? -22.827 -7.924 -2.813 1.00 90.62 144 VAL A C 1
ATOM 1127 O O . VAL A 1 144 ? -23.710 -7.207 -2.361 1.00 90.62 144 VAL A O 1
ATOM 1130 N N . LYS A 1 145 ? -22.448 -7.848 -4.097 1.00 90.12 145 LYS A N 1
ATOM 1131 C CA . LYS A 1 145 ? -23.090 -6.929 -5.050 1.00 90.12 145 LYS A CA 1
ATOM 1132 C C . LYS A 1 145 ? -24.553 -7.299 -5.311 1.00 90.12 145 LYS A C 1
ATOM 1134 O O . LYS A 1 145 ? -25.361 -6.407 -5.518 1.00 90.12 145 LYS A O 1
ATOM 1139 N N . ARG A 1 146 ? -24.898 -8.590 -5.309 1.00 90.94 146 ARG A N 1
ATOM 1140 C CA . ARG A 1 146 ? -26.289 -9.038 -5.455 1.00 90.94 146 ARG A CA 1
ATOM 1141 C C . ARG A 1 146 ? -27.110 -8.781 -4.193 1.00 90.94 146 ARG A C 1
ATOM 1143 O O . ARG A 1 146 ? -28.256 -8.379 -4.301 1.00 90.94 146 ARG A O 1
ATOM 1150 N N . GLU A 1 147 ? -26.525 -9.004 -3.020 1.00 90.88 147 GLU A N 1
ATOM 1151 C CA . GLU A 1 147 ? -27.177 -8.722 -1.733 1.00 90.88 147 GLU A CA 1
ATOM 1152 C C . GLU A 1 147 ? -27.369 -7.220 -1.501 1.00 90.88 147 GLU A C 1
ATOM 1154 O O . GLU A 1 147 ? -28.329 -6.809 -0.858 1.00 90.88 147 GLU A O 1
ATOM 1159 N N . ARG A 1 148 ? -26.436 -6.397 -1.993 1.00 86.31 148 ARG A N 1
ATOM 1160 C CA . ARG A 1 148 ? -26.441 -4.942 -1.817 1.00 86.31 148 ARG A CA 1
ATOM 1161 C C . ARG A 1 148 ? -26.046 -4.239 -3.119 1.00 86.31 148 ARG A C 1
ATOM 1163 O O . ARG A 1 148 ? -24.900 -3.790 -3.241 1.00 86.31 148 ARG A O 1
ATOM 1170 N N . PRO A 1 149 ? -26.971 -4.143 -4.089 1.00 87.31 149 PRO A N 1
ATOM 1171 C CA . PRO A 1 149 ? -26.698 -3.515 -5.380 1.00 87.31 149 PRO A CA 1
ATOM 1172 C C . PRO A 1 149 ? -26.441 -2.006 -5.273 1.00 87.31 149 PRO A C 1
ATOM 1174 O O . PRO A 1 149 ? -25.692 -1.471 -6.088 1.00 87.31 149 PRO A O 1
ATOM 1177 N N . ASP A 1 150 ? -26.969 -1.349 -4.237 1.00 88.62 150 ASP A N 1
ATOM 1178 C CA . ASP A 1 150 ? -26.880 0.108 -4.046 1.00 88.62 150 ASP A CA 1
ATOM 1179 C C . ASP A 1 150 ? -25.532 0.574 -3.477 1.00 88.62 150 ASP A C 1
ATOM 1181 O O . ASP A 1 150 ? -25.209 1.764 -3.479 1.00 88.62 150 ASP A O 1
ATOM 1185 N N . LEU A 1 151 ? -24.717 -0.352 -2.958 1.00 85.06 151 LEU A N 1
ATOM 1186 C CA . LEU A 1 151 ? -23.440 0.010 -2.358 1.00 85.06 151 LEU A CA 1
ATOM 1187 C C . LEU A 1 151 ? -22.386 0.324 -3.430 1.00 85.06 151 LEU A C 1
ATOM 1189 O O . LEU A 1 151 ? -22.147 -0.481 -4.337 1.00 85.06 151 LEU A O 1
ATOM 1193 N N . PRO A 1 152 ? -21.635 1.431 -3.282 1.00 88.69 152 PRO A N 1
ATOM 1194 C CA . PRO A 1 152 ? -20.544 1.736 -4.191 1.00 88.69 152 PRO A CA 1
ATOM 1195 C C . PRO A 1 152 ? -19.421 0.703 -4.046 1.00 88.69 152 PRO A C 1
ATOM 1197 O O . PRO A 1 152 ? -19.133 0.199 -2.955 1.00 88.69 152 PRO A O 1
ATOM 1200 N N . PHE A 1 153 ? -18.707 0.444 -5.145 1.00 83.44 153 PHE A N 1
ATOM 1201 C CA . PHE A 1 153 ? -17.628 -0.552 -5.217 1.00 83.44 153 PHE A CA 1
ATOM 1202 C C . PHE A 1 153 ? -16.589 -0.428 -4.086 1.00 83.44 153 PHE A C 1
ATOM 1204 O O . PHE A 1 153 ? -16.115 -1.437 -3.559 1.00 83.44 153 PHE A O 1
ATOM 1211 N N . GLY A 1 154 ? -16.266 0.803 -3.669 1.00 87.62 154 GLY A N 1
ATOM 1212 C CA . GLY A 1 154 ? -15.340 1.057 -2.563 1.00 87.62 154 GLY A CA 1
ATOM 1213 C C . GLY A 1 154 ? -15.820 0.496 -1.217 1.00 87.62 154 GLY A C 1
ATOM 1214 O O . GLY A 1 154 ? -15.023 -0.072 -0.470 1.00 87.62 154 GLY A O 1
ATOM 1215 N N . LYS A 1 155 ? -17.124 0.582 -0.922 1.00 88.81 155 LYS A N 1
ATOM 1216 C CA . LYS A 1 155 ? -17.715 0.058 0.322 1.00 88.81 155 LYS A CA 1
ATOM 1217 C C . LYS A 1 155 ? -17.824 -1.468 0.298 1.00 88.81 155 LYS A C 1
ATOM 1219 O O . LYS A 1 155 ? -17.553 -2.101 1.315 1.00 88.81 155 LYS A O 1
ATOM 1224 N N . ILE A 1 156 ? -18.093 -2.058 -0.870 1.00 90.62 156 ILE A N 1
ATOM 1225 C CA . ILE A 1 156 ? -18.072 -3.520 -1.064 1.00 90.62 156 ILE A CA 1
ATOM 1226 C C . ILE A 1 156 ? -16.683 -4.084 -0.730 1.00 90.62 156 ILE A C 1
ATOM 1228 O O . ILE A 1 156 ? -16.563 -5.085 -0.027 1.00 90.62 156 ILE A O 1
ATOM 1232 N N . GLY A 1 157 ? -15.617 -3.423 -1.194 1.00 90.56 157 GLY A N 1
ATOM 1233 C CA . GLY A 1 157 ? -14.243 -3.821 -0.876 1.00 90.56 157 GLY A CA 1
ATOM 1234 C C . GLY A 1 157 ? -13.932 -3.781 0.623 1.00 90.56 157 GLY A C 1
ATOM 1235 O O . GLY A 1 157 ? -13.298 -4.702 1.136 1.00 90.56 157 GLY A O 1
ATOM 1236 N N . ALA A 1 158 ? -14.412 -2.754 1.330 1.00 91.06 158 ALA A N 1
ATOM 1237 C CA . ALA A 1 158 ? -14.241 -2.639 2.778 1.00 91.06 158 ALA A CA 1
ATOM 1238 C C . ALA A 1 158 ? -14.954 -3.775 3.533 1.00 91.06 158 ALA A C 1
ATOM 1240 O O . ALA A 1 158 ? -14.357 -4.398 4.410 1.00 91.06 158 ALA A O 1
ATOM 1241 N N . GLN A 1 159 ? -16.191 -4.101 3.146 1.00 91.62 159 GLN A N 1
ATOM 1242 C CA . GLN A 1 159 ? -16.959 -5.192 3.750 1.00 91.62 159 GLN A CA 1
ATOM 1243 C C . GLN A 1 159 ? -16.284 -6.557 3.537 1.00 91.62 159 GLN A C 1
ATOM 1245 O O . GLN A 1 159 ? -16.138 -7.326 4.485 1.00 91.62 159 GLN A O 1
ATOM 1250 N N . LEU A 1 160 ? -15.786 -6.834 2.327 1.00 93.69 160 LEU A N 1
ATOM 1251 C CA . LEU A 1 160 ? -15.036 -8.064 2.039 1.00 93.69 160 LEU A CA 1
ATOM 1252 C C . LEU A 1 160 ? -13.752 -8.176 2.875 1.00 93.69 160 LEU A C 1
ATOM 1254 O O . LEU A 1 160 ? -13.397 -9.269 3.312 1.00 93.69 160 LEU A O 1
ATOM 1258 N N . GLY A 1 161 ? -13.071 -7.056 3.123 1.00 93.62 161 GLY A N 1
ATOM 1259 C CA . GLY A 1 161 ? -11.889 -7.018 3.984 1.00 93.62 161 GLY A CA 1
ATOM 1260 C C . GLY A 1 161 ? -12.199 -7.388 5.437 1.00 93.62 161 GLY A C 1
ATOM 1261 O O . GLY A 1 161 ? -11.422 -8.110 6.062 1.00 93.62 161 GLY A O 1
ATOM 1262 N N . LEU A 1 162 ? -13.345 -6.940 5.959 1.00 93.56 162 LEU A N 1
ATOM 1263 C CA . LEU A 1 162 ? -13.816 -7.309 7.298 1.00 93.56 162 LEU A CA 1
ATOM 1264 C C . LEU A 1 162 ? -14.170 -8.797 7.374 1.00 93.56 162 LEU A C 1
ATOM 1266 O O . LEU A 1 162 ? -13.694 -9.482 8.275 1.00 93.56 162 LEU A O 1
ATOM 1270 N N . MET A 1 163 ? -14.914 -9.312 6.391 1.00 92.81 163 MET A N 1
ATOM 1271 C CA . MET A 1 163 ? -15.270 -10.735 6.321 1.00 92.81 163 MET A CA 1
ATOM 1272 C C . MET A 1 163 ? -14.022 -11.622 6.285 1.00 92.81 163 MET A C 1
ATOM 1274 O O . MET A 1 163 ? -13.916 -12.570 7.052 1.00 92.81 163 MET A O 1
ATOM 1278 N N . TRP A 1 164 ? -13.026 -11.274 5.465 1.00 94.31 164 TRP A N 1
ATOM 1279 C CA . TRP A 1 164 ? -11.775 -12.031 5.395 1.00 94.31 164 TRP A CA 1
ATOM 1280 C C . TRP A 1 164 ? -11.004 -12.046 6.721 1.00 94.31 164 TRP A C 1
ATOM 1282 O O . TRP A 1 164 ? -10.367 -13.040 7.064 1.00 94.31 164 TRP A O 1
ATOM 1292 N N . ARG A 1 165 ? -11.027 -10.946 7.480 1.00 93.69 165 ARG A N 1
ATOM 1293 C CA . ARG A 1 165 ? -10.385 -10.892 8.801 1.00 93.69 165 ARG A CA 1
ATOM 1294 C C . ARG A 1 165 ? -11.126 -11.736 9.835 1.00 93.69 165 ARG A C 1
ATOM 1296 O O . ARG A 1 165 ? -10.456 -12.344 10.659 1.00 93.69 165 ARG A O 1
ATOM 1303 N N . ALA A 1 166 ? -12.452 -11.792 9.750 1.00 94.38 166 ALA A N 1
ATOM 1304 C CA . ALA A 1 166 ? -13.297 -12.577 10.645 1.00 94.38 166 ALA A CA 1
ATOM 1305 C C . ALA A 1 166 ? -13.246 -14.093 10.374 1.00 94.38 166 ALA A C 1
ATOM 1307 O O . ALA A 1 166 ? -13.473 -14.870 11.293 1.00 94.38 166 ALA A O 1
ATOM 1308 N N . MET A 1 167 ? -12.934 -14.516 9.144 1.00 93.19 167 MET A N 1
ATOM 1309 C CA . MET A 1 167 ? -12.857 -15.939 8.786 1.00 93.19 167 MET A CA 1
ATOM 1310 C C . MET A 1 167 ? -11.732 -16.684 9.516 1.00 93.19 167 MET A C 1
ATOM 1312 O O . MET A 1 167 ? -10.623 -16.152 9.684 1.00 93.19 167 MET A O 1
ATOM 1316 N N . SER A 1 168 ? -11.992 -17.944 9.864 1.00 95.12 168 SER A N 1
ATOM 1317 C CA . SER A 1 168 ? -11.017 -18.836 10.499 1.00 95.12 168 SER A CA 1
ATOM 1318 C C . SER A 1 168 ? -9.945 -19.314 9.507 1.00 95.12 168 SER A C 1
ATOM 1320 O O . SER A 1 168 ? -10.045 -19.109 8.293 1.00 95.12 168 SER A O 1
ATOM 1322 N N . ALA A 1 169 ? -8.873 -19.933 10.012 1.00 92.81 169 ALA A N 1
ATOM 1323 C CA . ALA A 1 169 ? -7.825 -20.494 9.158 1.00 92.81 169 ALA A CA 1
ATOM 1324 C C . ALA A 1 169 ? -8.372 -21.602 8.241 1.00 92.81 169 ALA A C 1
ATOM 1326 O O . ALA A 1 169 ? -8.044 -21.633 7.058 1.00 92.81 169 ALA A O 1
ATOM 1327 N N . GLU A 1 170 ? -9.266 -22.445 8.756 1.00 93.81 170 GLU A N 1
ATOM 1328 C CA . GLU A 1 170 ? -9.890 -23.553 8.023 1.00 93.81 170 GLU A CA 1
ATOM 1329 C C . GLU A 1 170 ? -10.720 -23.054 6.837 1.00 93.81 170 GLU A C 1
ATOM 1331 O O . GLU A 1 170 ? -10.600 -23.556 5.720 1.00 93.81 170 GLU A O 1
ATOM 1336 N N . GLU A 1 171 ? -11.493 -21.986 7.036 1.00 92.00 171 GLU A N 1
ATOM 1337 C CA . GLU A 1 171 ? -12.276 -21.379 5.959 1.00 92.00 171 GLU A CA 1
ATOM 1338 C C . GLU A 1 171 ? -11.388 -20.703 4.902 1.00 92.00 171 GLU A C 1
ATOM 1340 O O . GLU A 1 171 ? -11.786 -20.560 3.742 1.00 92.00 171 GLU A O 1
ATOM 1345 N N . LYS A 1 172 ? -10.171 -20.287 5.281 1.00 94.19 172 LYS A N 1
ATOM 1346 C CA . LYS A 1 172 ? -9.174 -19.688 4.380 1.00 94.19 172 LYS A CA 1
ATOM 1347 C C . LYS A 1 172 ? -8.397 -20.732 3.582 1.00 94.19 172 LYS A C 1
ATOM 1349 O O . LYS A 1 172 ? -8.045 -20.445 2.433 1.00 94.19 172 LYS A O 1
ATOM 1354 N N . MET A 1 173 ? -8.197 -21.939 4.117 1.00 95.19 173 MET A N 1
ATOM 1355 C CA . MET A 1 173 ? -7.467 -23.036 3.463 1.00 95.19 173 MET A CA 1
ATOM 1356 C C . MET A 1 173 ? -7.850 -23.279 1.991 1.00 95.19 173 MET A C 1
ATOM 1358 O O . MET A 1 173 ? -6.946 -23.323 1.150 1.00 95.19 173 MET A O 1
ATOM 1362 N N . PRO A 1 174 ? -9.137 -23.390 1.596 1.00 95.06 174 PRO A N 1
ATOM 1363 C CA . PRO A 1 174 ? -9.484 -23.610 0.189 1.00 95.06 174 PRO A CA 1
ATOM 1364 C C . PRO A 1 174 ? -9.067 -22.441 -0.719 1.00 95.06 174 PRO A C 1
ATOM 1366 O O . PRO A 1 174 ? -8.721 -22.647 -1.887 1.00 95.06 174 PRO A O 1
ATOM 1369 N N . TYR A 1 175 ? -9.067 -21.207 -0.207 1.00 94.81 175 TYR A N 1
ATOM 1370 C CA . TYR A 1 175 ? -8.615 -20.027 -0.951 1.00 94.81 175 TYR A CA 1
ATOM 1371 C C . TYR A 1 175 ? -7.090 -19.967 -1.044 1.00 94.81 175 TYR A C 1
ATOM 1373 O O . TYR A 1 175 ? -6.552 -19.585 -2.085 1.00 94.81 175 TYR A O 1
ATOM 1381 N N . GLU A 1 176 ? -6.388 -20.390 0.004 1.00 94.56 176 GLU A N 1
ATOM 1382 C CA . GLU A 1 176 ? -4.931 -20.516 0.012 1.00 94.56 176 GLU A CA 1
ATOM 1383 C C . GLU A 1 176 ? -4.440 -21.603 -0.944 1.00 94.56 176 GLU A C 1
ATOM 1385 O O . GLU A 1 176 ? -3.502 -21.357 -1.705 1.00 94.56 176 GLU A O 1
ATOM 1390 N N . ALA A 1 177 ? -5.118 -22.751 -1.001 1.00 95.06 177 ALA A N 1
ATOM 1391 C CA . ALA A 1 177 ? -4.827 -23.813 -1.962 1.00 95.06 177 ALA A CA 1
ATOM 1392 C C . ALA A 1 177 ? -5.029 -23.338 -3.413 1.00 95.06 177 ALA A C 1
ATOM 1394 O O . ALA A 1 177 ? -4.178 -23.563 -4.277 1.00 95.06 177 ALA A O 1
ATOM 1395 N N . LYS A 1 178 ? -6.121 -22.610 -3.691 1.00 94.06 178 LYS A N 1
ATOM 1396 C CA . LYS A 1 178 ? -6.357 -21.992 -5.010 1.00 94.06 178 LYS A CA 1
ATOM 1397 C C . LYS A 1 178 ? -5.282 -20.957 -5.357 1.00 94.06 178 LYS A C 1
ATOM 1399 O O . LYS A 1 178 ? -4.795 -20.943 -6.485 1.00 94.06 178 LYS A O 1
ATOM 1404 N N . ALA A 1 179 ? -4.873 -20.130 -4.397 1.00 94.75 179 ALA A N 1
ATOM 1405 C CA . ALA A 1 179 ? -3.789 -19.170 -4.590 1.00 94.75 179 ALA A CA 1
ATOM 1406 C C . ALA A 1 179 ? -2.425 -19.851 -4.785 1.00 94.75 179 ALA A C 1
ATOM 1408 O O . ALA A 1 179 ? -1.605 -19.366 -5.558 1.00 94.75 179 ALA A O 1
ATOM 1409 N N . ALA A 1 180 ? -2.166 -20.985 -4.129 1.00 94.62 180 ALA A N 1
ATOM 1410 C CA . ALA A 1 180 ? -0.961 -21.782 -4.347 1.00 94.62 180 ALA A CA 1
ATOM 1411 C C . ALA A 1 180 ? -0.884 -22.306 -5.787 1.00 94.62 180 ALA A C 1
ATOM 1413 O O . ALA A 1 180 ? 0.136 -22.104 -6.443 1.00 94.62 180 ALA A O 1
ATOM 1414 N N . LYS A 1 181 ? -1.988 -22.855 -6.309 1.00 94.69 181 LYS A N 1
ATOM 1415 C CA . LYS A 1 181 ? -2.085 -23.275 -7.717 1.00 94.69 181 LYS A CA 1
ATOM 1416 C C . LYS A 1 181 ? -1.856 -22.109 -8.685 1.00 94.69 181 LYS A C 1
ATOM 1418 O O . LYS A 1 181 ? -1.141 -22.256 -9.672 1.00 94.69 181 LYS A O 1
ATOM 1423 N N . ASP A 1 182 ? -2.413 -20.931 -8.395 1.00 92.31 182 ASP A N 1
ATOM 1424 C CA . ASP A 1 182 ? -2.231 -19.750 -9.253 1.00 92.31 182 ASP A CA 1
ATOM 1425 C C . ASP A 1 182 ? -0.794 -19.201 -9.208 1.00 92.31 182 ASP A C 1
ATOM 1427 O O . ASP A 1 182 ? -0.258 -18.762 -10.224 1.00 92.31 182 ASP A O 1
ATOM 1431 N N . ARG A 1 183 ? -0.126 -19.286 -8.050 1.00 92.31 183 ARG A N 1
ATOM 1432 C CA . ARG A 1 183 ? 1.309 -18.979 -7.926 1.00 92.31 183 ARG A CA 1
ATOM 1433 C C . ARG A 1 183 ? 2.166 -19.914 -8.773 1.00 92.31 183 ARG A C 1
ATOM 1435 O O . ARG A 1 183 ? 3.113 -19.449 -9.401 1.00 92.31 183 ARG A O 1
ATOM 1442 N N . GLU A 1 184 ? 1.834 -21.200 -8.819 1.00 93.19 184 GLU A N 1
ATOM 1443 C CA . GLU A 1 184 ? 2.552 -22.169 -9.648 1.00 93.19 184 GLU A CA 1
ATOM 1444 C C . GLU A 1 184 ? 2.352 -21.900 -11.146 1.00 93.19 184 GLU A C 1
ATOM 1446 O O . GLU A 1 184 ? 3.331 -21.862 -11.893 1.00 93.19 184 GLU A O 1
ATOM 1451 N N . ARG A 1 185 ? 1.109 -21.627 -11.572 1.00 93.88 185 ARG A N 1
ATOM 1452 C CA . ARG A 1 185 ? 0.800 -21.178 -12.940 1.00 93.88 185 ARG A CA 1
ATOM 1453 C C . ARG A 1 185 ? 1.650 -19.965 -13.314 1.00 93.88 185 ARG A C 1
ATOM 1455 O O . ARG A 1 185 ? 2.357 -19.999 -14.315 1.00 93.88 185 ARG A O 1
ATOM 1462 N N . PHE A 1 186 ? 1.631 -18.923 -12.481 1.00 92.00 186 PHE A N 1
ATOM 1463 C CA . PHE A 1 186 ? 2.393 -17.701 -12.730 1.00 92.00 186 PHE A CA 1
ATOM 1464 C C . PHE A 1 186 ? 3.898 -17.959 -12.816 1.00 92.00 186 PHE A C 1
ATOM 1466 O O . PHE A 1 186 ? 4.568 -17.353 -13.649 1.00 92.00 186 PHE A O 1
ATOM 1473 N N . ARG A 1 187 ? 4.440 -18.862 -11.989 1.00 91.06 187 ARG A N 1
ATOM 1474 C CA . ARG A 1 187 ? 5.852 -19.256 -12.055 1.00 91.06 187 ARG A CA 1
ATOM 1475 C C . ARG A 1 187 ? 6.181 -19.894 -13.406 1.00 91.06 187 ARG A C 1
ATOM 1477 O O . ARG A 1 187 ? 7.106 -19.436 -14.066 1.00 91.06 187 ARG A O 1
ATOM 1484 N N . LYS A 1 188 ? 5.388 -20.878 -13.844 1.00 91.12 188 LYS A N 1
ATOM 1485 C CA . LYS A 1 188 ? 5.565 -21.553 -15.142 1.00 91.12 188 LYS A CA 1
ATOM 1486 C C . LYS A 1 188 ? 5.481 -20.565 -16.312 1.00 91.12 188 LYS A C 1
ATOM 1488 O O . LYS A 1 188 ? 6.373 -20.541 -17.154 1.00 91.12 188 LYS A O 1
ATOM 1493 N N . GLU A 1 189 ? 4.467 -19.700 -16.320 1.00 89.56 189 GLU A N 1
ATOM 1494 C CA . GLU A 1 189 ? 4.295 -18.674 -17.359 1.00 89.56 189 GLU A CA 1
ATOM 1495 C C . GLU A 1 189 ? 5.424 -17.629 -17.345 1.00 89.56 189 GLU A C 1
ATOM 1497 O O . GLU A 1 189 ? 5.849 -17.152 -18.396 1.00 89.56 189 GLU A O 1
ATOM 1502 N N . THR A 1 190 ? 5.934 -17.267 -16.164 1.00 88.62 190 THR A N 1
ATOM 1503 C CA . THR A 1 190 ? 7.060 -16.329 -16.031 1.00 88.62 190 THR A CA 1
ATOM 1504 C C . THR A 1 190 ? 8.348 -16.935 -16.567 1.00 88.62 190 THR A C 1
ATOM 1506 O O . THR A 1 190 ? 9.062 -16.253 -17.302 1.00 88.62 190 THR A O 1
ATOM 1509 N N . ASP A 1 191 ? 8.617 -18.205 -16.265 1.00 87.75 191 ASP A N 1
ATOM 1510 C CA . ASP A 1 191 ? 9.796 -18.919 -16.759 1.00 87.75 191 ASP A CA 1
ATOM 1511 C C . ASP A 1 191 ? 9.750 -19.086 -18.289 1.00 87.75 191 ASP A C 1
ATOM 1513 O O . ASP A 1 191 ? 10.755 -18.874 -18.974 1.00 87.75 191 ASP A O 1
ATOM 1517 N N . GLU A 1 192 ? 8.581 -19.411 -18.852 1.00 86.38 192 GLU A N 1
ATOM 1518 C CA . GLU A 1 192 ? 8.393 -19.490 -20.306 1.00 86.38 192 GLU A CA 1
ATOM 1519 C C . GLU A 1 192 ? 8.541 -18.116 -20.972 1.00 86.38 192 GLU A C 1
ATOM 1521 O O . GLU A 1 192 ? 9.254 -17.975 -21.968 1.00 86.38 192 GLU A O 1
ATOM 1526 N N . ASN A 1 193 ? 7.921 -17.075 -20.409 1.00 86.75 193 ASN A N 1
ATOM 1527 C CA . ASN A 1 193 ? 8.032 -15.717 -20.932 1.00 86.75 193 ASN A CA 1
ATOM 1528 C C . ASN A 1 193 ? 9.476 -15.196 -20.857 1.00 86.75 193 ASN A C 1
ATOM 1530 O O . ASN A 1 193 ? 9.948 -14.547 -21.789 1.00 86.75 1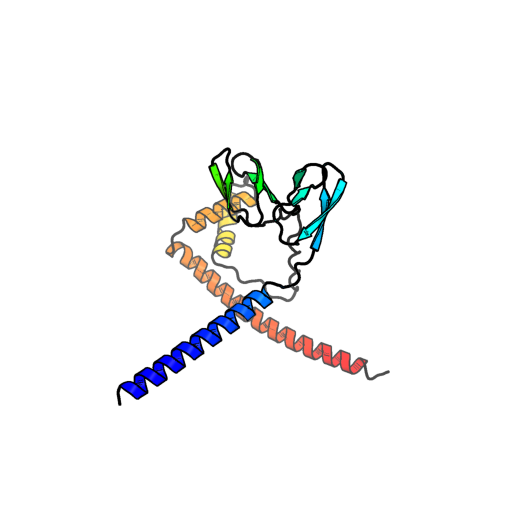93 ASN A O 1
ATOM 1534 N N . TYR A 1 194 ? 10.209 -15.507 -19.785 1.00 84.31 194 TYR A N 1
ATOM 1535 C CA . TYR A 1 194 ? 11.628 -15.177 -19.675 1.00 84.31 194 TYR A CA 1
ATOM 1536 C C . TYR A 1 194 ? 12.444 -15.852 -20.785 1.00 84.31 194 TYR A C 1
ATOM 1538 O O . TYR A 1 194 ? 13.198 -15.173 -21.487 1.00 84.31 194 TYR A O 1
ATOM 1546 N N . ARG A 1 195 ? 12.227 -17.156 -21.025 1.00 84.31 195 ARG A N 1
ATOM 1547 C CA . ARG A 1 195 ? 12.859 -17.884 -22.141 1.00 84.31 195 ARG A CA 1
ATOM 1548 C C . ARG A 1 195 ? 12.515 -17.270 -23.501 1.00 84.31 195 ARG A C 1
ATOM 1550 O O . ARG A 1 195 ? 13.417 -17.019 -24.299 1.00 84.31 195 ARG A O 1
ATOM 1557 N N . ARG A 1 196 ? 11.236 -16.973 -23.758 1.00 82.81 196 ARG A N 1
ATOM 1558 C CA . ARG A 1 196 ? 10.767 -16.344 -25.007 1.00 82.81 196 ARG A CA 1
ATOM 1559 C C . ARG A 1 196 ? 11.426 -14.978 -25.232 1.00 82.81 196 ARG A C 1
ATOM 1561 O O . ARG A 1 196 ? 11.897 -14.699 -26.335 1.00 82.81 196 ARG A O 1
ATOM 1568 N N . ASN A 1 197 ? 11.518 -14.154 -24.189 1.00 82.94 197 ASN A N 1
ATOM 1569 C CA . ASN A 1 197 ? 12.118 -12.822 -24.274 1.00 82.94 197 ASN A CA 1
ATOM 1570 C C . ASN A 1 197 ? 13.639 -12.865 -24.467 1.00 82.94 197 ASN A C 1
ATOM 1572 O O . ASN A 1 197 ? 14.161 -12.033 -25.208 1.00 82.94 197 ASN A O 1
ATOM 1576 N N . MET A 1 198 ? 14.351 -13.841 -23.886 1.00 77.12 198 MET A N 1
ATOM 1577 C CA . MET A 1 198 ? 15.780 -14.030 -24.176 1.00 77.12 198 MET A CA 1
ATOM 1578 C C . MET A 1 198 ? 16.021 -14.354 -25.656 1.00 77.12 198 MET A C 1
ATOM 1580 O O . MET A 1 198 ? 16.876 -13.730 -26.282 1.00 77.12 198 MET A O 1
ATOM 1584 N N . VAL A 1 199 ? 15.227 -15.255 -26.247 1.00 73.69 199 VAL A N 1
ATOM 1585 C CA . VAL A 1 199 ? 15.333 -15.609 -27.678 1.00 73.69 199 VAL A CA 1
ATOM 1586 C C . VAL A 1 199 ? 1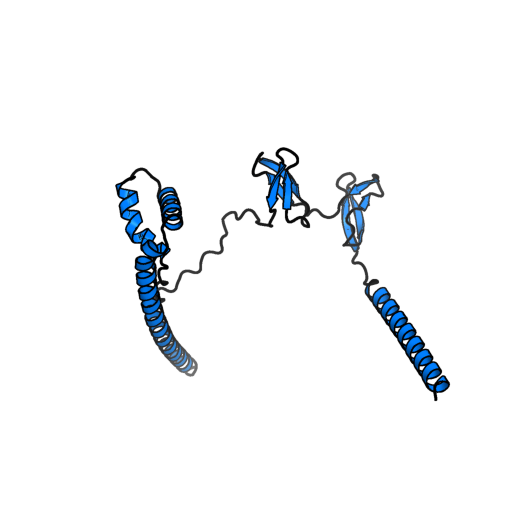4.972 -14.430 -28.593 1.00 73.69 199 VAL A C 1
ATOM 1588 O O . VAL A 1 199 ? 15.568 -14.251 -29.656 1.00 73.69 199 VAL A O 1
ATOM 1591 N N . ALA A 1 200 ? 14.012 -13.590 -28.200 1.00 71.50 200 ALA A N 1
ATOM 1592 C CA . ALA A 1 200 ? 13.673 -12.383 -28.954 1.00 71.50 200 ALA A CA 1
ATOM 1593 C C . ALA A 1 200 ? 14.805 -11.337 -28.916 1.00 71.50 200 ALA A C 1
ATOM 1595 O O . ALA A 1 200 ? 15.113 -10.711 -29.935 1.00 71.50 200 ALA A O 1
ATOM 1596 N N . GLN A 1 201 ? 15.475 -11.182 -27.768 1.00 66.75 201 GLN A N 1
ATOM 1597 C CA . GLN A 1 201 ? 16.602 -10.258 -27.623 1.00 66.75 201 GLN A CA 1
ATOM 1598 C C . GLN A 1 201 ? 17.800 -10.672 -28.489 1.00 66.75 201 GLN A C 1
ATOM 1600 O O . GLN A 1 201 ? 18.341 -9.819 -29.195 1.00 66.75 201 GLN A O 1
ATOM 1605 N N . THR A 1 202 ? 18.165 -11.960 -28.529 1.00 68.75 202 THR A N 1
ATOM 1606 C CA . THR A 1 202 ? 19.286 -12.453 -29.359 1.00 68.75 202 THR A CA 1
ATOM 1607 C C . THR A 1 202 ? 19.041 -12.284 -30.860 1.00 68.75 202 THR A C 1
ATOM 1609 O O . THR A 1 202 ? 19.973 -11.995 -31.607 1.00 68.75 202 THR A O 1
ATOM 1612 N N . LYS A 1 203 ? 17.789 -12.406 -31.320 1.00 62.88 203 LYS A N 1
ATOM 1613 C CA . LYS A 1 203 ? 17.433 -12.156 -32.727 1.00 62.88 203 LYS A CA 1
ATOM 1614 C C . LYS A 1 203 ? 17.539 -10.672 -33.083 1.00 62.88 203 LYS A C 1
ATOM 1616 O O . LYS A 1 203 ? 18.129 -10.331 -34.102 1.00 62.88 203 LYS A O 1
ATOM 1621 N N . SER A 1 204 ? 17.044 -9.786 -32.215 1.00 60.78 204 SER A N 1
ATOM 1622 C CA . SER A 1 204 ? 17.060 -8.337 -32.461 1.00 60.78 204 SER A CA 1
ATOM 1623 C C . SER A 1 204 ? 18.475 -7.737 -32.546 1.00 60.78 204 SER A C 1
ATOM 1625 O O . SER A 1 204 ? 18.722 -6.845 -33.366 1.00 60.78 204 SER A O 1
ATOM 1627 N N . THR A 1 205 ? 19.426 -8.249 -31.755 1.00 62.75 205 THR A N 1
ATOM 1628 C CA . THR A 1 205 ? 20.833 -7.814 -31.769 1.00 62.75 205 THR A CA 1
ATOM 1629 C C . THR A 1 205 ? 21.588 -8.329 -32.997 1.00 62.75 205 THR A C 1
ATOM 1631 O O . THR A 1 205 ? 22.411 -7.591 -33.543 1.00 62.75 205 THR A O 1
ATOM 1634 N N . ALA A 1 206 ? 21.259 -9.526 -33.498 1.00 59.91 206 ALA A N 1
ATOM 1635 C CA . ALA A 1 206 ? 21.812 -10.066 -34.742 1.00 59.91 206 ALA A CA 1
ATOM 1636 C C . ALA A 1 206 ? 21.390 -9.239 -35.974 1.00 59.91 206 ALA A C 1
ATOM 1638 O O . ALA A 1 206 ? 22.242 -8.839 -36.770 1.00 59.91 206 ALA A O 1
ATOM 1639 N N . THR A 1 207 ? 20.107 -8.868 -36.083 1.00 58.09 207 THR A N 1
ATOM 1640 C CA . THR A 1 207 ? 19.623 -7.982 -37.161 1.00 58.09 207 THR A CA 1
ATOM 1641 C C . THR A 1 207 ? 20.284 -6.601 -37.130 1.00 58.09 207 THR A C 1
ATOM 1643 O O . THR A 1 207 ? 20.727 -6.121 -38.172 1.00 58.09 207 THR A O 1
ATOM 1646 N N . LYS A 1 208 ? 20.456 -5.987 -35.947 1.00 56.28 208 LYS A N 1
ATOM 1647 C CA . LYS A 1 208 ? 21.137 -4.681 -35.814 1.00 56.28 208 LYS A CA 1
ATOM 1648 C C . LYS A 1 208 ? 22.631 -4.725 -36.157 1.00 56.28 208 LYS A C 1
ATOM 1650 O O . LYS A 1 208 ? 23.178 -3.709 -36.580 1.00 56.28 208 LYS A O 1
ATOM 1655 N N . LYS A 1 209 ? 23.302 -5.867 -35.972 1.00 56.69 209 LYS A N 1
ATOM 1656 C CA . LYS A 1 209 ? 24.715 -6.042 -36.349 1.00 56.69 209 LYS A CA 1
ATOM 1657 C C . LYS A 1 209 ? 24.875 -6.192 -37.868 1.00 56.69 209 LYS A C 1
ATOM 1659 O O . LYS A 1 209 ? 25.806 -5.623 -38.425 1.00 56.69 209 LYS A O 1
ATOM 1664 N N . SER A 1 210 ? 23.927 -6.854 -38.541 1.00 53.62 210 SER A N 1
ATOM 1665 C CA . SER A 1 210 ? 23.919 -6.995 -40.009 1.00 53.62 210 SER A CA 1
ATOM 1666 C C . SER A 1 210 ? 23.659 -5.678 -40.757 1.00 53.62 210 SER A C 1
ATOM 1668 O O . SER A 1 210 ? 24.249 -5.439 -41.805 1.00 53.62 210 SER A O 1
ATOM 1670 N N . SER A 1 211 ? 22.848 -4.772 -40.196 1.00 53.69 211 SER A N 1
ATOM 1671 C CA . SER A 1 211 ? 22.534 -3.478 -40.821 1.00 53.69 211 SER A CA 1
ATOM 1672 C C . SER A 1 211 ? 23.632 -2.420 -40.657 1.00 53.69 211 SER A C 1
ATOM 1674 O O . SER A 1 211 ? 23.598 -1.396 -41.331 1.00 53.69 211 SER A O 1
ATOM 1676 N N . ARG A 1 212 ? 24.590 -2.625 -39.741 1.00 55.16 212 ARG A N 1
ATOM 1677 C CA . ARG A 1 212 ? 25.658 -1.656 -39.429 1.00 55.16 212 ARG A CA 1
ATOM 1678 C C . ARG A 1 212 ? 26.962 -1.903 -40.199 1.00 55.16 212 ARG A C 1
ATOM 1680 O O . ARG A 1 212 ? 27.853 -1.072 -40.109 1.00 55.16 212 ARG A O 1
ATOM 1687 N N . GLY A 1 213 ? 27.061 -3.013 -40.937 1.00 50.34 213 GLY A N 1
ATOM 1688 C CA . GLY A 1 213 ? 28.214 -3.379 -41.773 1.00 50.34 213 GLY A CA 1
ATOM 1689 C C . GLY A 1 213 ? 28.005 -3.171 -43.278 1.00 50.34 213 GLY A C 1
ATOM 1690 O O . GLY A 1 213 ? 28.744 -3.743 -44.068 1.00 50.34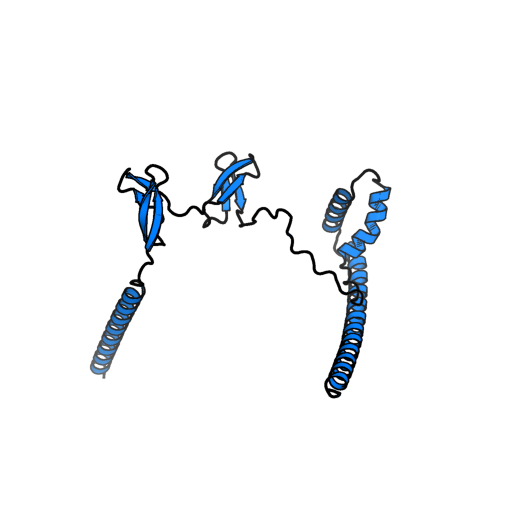 213 GLY A O 1
ATOM 1691 N N . ARG A 1 214 ? 26.974 -2.414 -43.683 1.00 50.59 214 ARG A N 1
ATOM 1692 C CA . ARG A 1 214 ? 26.630 -2.148 -45.094 1.00 50.59 214 ARG A CA 1
ATOM 1693 C C . ARG A 1 214 ? 26.655 -0.650 -45.439 1.00 50.59 214 ARG A C 1
ATOM 1695 O O . ARG A 1 214 ? 25.823 -0.188 -46.216 1.00 50.59 214 ARG A O 1
ATOM 1702 N N . ARG A 1 215 ? 27.553 0.103 -44.803 1.00 39.66 215 ARG A N 1
ATOM 1703 C CA . ARG A 1 215 ? 27.826 1.519 -45.073 1.00 39.66 215 ARG A CA 1
ATOM 1704 C C . ARG A 1 215 ? 29.318 1.732 -45.209 1.00 39.66 215 ARG A C 1
ATOM 1706 O O . ARG A 1 215 ? 30.039 1.099 -44.408 1.00 39.66 215 ARG A O 1
#

InterPro domains:
  IPR009071 High mobility group box domain [PF00505] (127-192)
  IPR009071 High mobility group box domain [PS50118] (126-195)
  IPR009071 High mobility group box domain [SM00398] (125-195)
  IPR036910 High mobility group box domain superfamily [G3DSA:1.10.30.10] (108-196)
  IPR036910 High mobility group box domain superfamily [SSF47095] (112-192)
  IPR050342 High Mobility Group Box (HMGB) [PTHR48112] (6-210)

Secondary structure (DSSP, 8-state):
-HHHHHHHHHHHHHHHHHHHHHHHHHHHHHH----PEEEEE-TTT--EEEEETT-S-EE-TTT--EE-----EEEEE-TTT--EEEEETT-SEEE-TTT--EEE--------S-SPP--PPPTTSPPPPPPHHHHHHHHHHHHHHHH-TTS-HHHHHHHHHHHHHHS-HHHHHHHHHHHHHHHHHHHHHHHHHHHHHHHHHHHHHHHHHHTTS--

pLDDT: mean 76.12, std 14.84, range [39.66, 95.19]